Protein AF-A0A5C1AN68-F1 (afdb_monomer_lite)

pLDDT: mean 73.72, std 16.74, range [37.41, 94.38]

Structure (mmCIF, N/CA/C/O backbone):
data_AF-A0A5C1AN68-F1
#
_entry.id   AF-A0A5C1AN68-F1
#
loop_
_atom_site.group_PDB
_atom_site.id
_atom_site.type_symbol
_atom_site.label_atom_id
_atom_site.label_alt_id
_atom_site.label_comp_id
_atom_site.label_asym_id
_atom_site.label_entity_id
_atom_site.label_seq_id
_atom_site.pdbx_PDB_ins_code
_atom_site.Cartn_x
_atom_site.Cartn_y
_atom_site.Cartn_z
_atom_site.occupancy
_atom_site.B_iso_or_equiv
_atom_site.auth_seq_id
_atom_site.auth_comp_id
_atom_site.auth_asym_id
_atom_site.auth_atom_id
_atom_site.pdbx_PDB_model_num
ATOM 1 N N . MET A 1 1 ? -10.572 20.370 15.921 1.00 37.41 1 MET A N 1
ATOM 2 C CA . MET A 1 1 ? -10.640 19.853 14.538 1.00 37.41 1 MET A CA 1
ATOM 3 C C . MET A 1 1 ? -9.413 20.383 13.817 1.00 37.41 1 MET A C 1
ATOM 5 O O . MET A 1 1 ? -9.347 21.575 13.554 1.00 37.41 1 MET A O 1
ATOM 9 N N . THR A 1 2 ? -8.393 19.548 13.635 1.00 41.53 2 THR A N 1
ATOM 10 C CA . THR A 1 2 ? -7.069 19.980 13.163 1.00 41.53 2 THR A CA 1
ATOM 11 C C . THR A 1 2 ? -6.797 19.262 11.849 1.00 41.53 2 THR A C 1
ATOM 13 O O . THR A 1 2 ? -6.457 18.082 11.847 1.00 41.53 2 THR A O 1
ATOM 16 N N . ILE A 1 3 ? -7.029 19.952 10.732 1.00 47.25 3 ILE A N 1
ATOM 17 C CA . ILE A 1 3 ? -6.772 19.443 9.381 1.00 47.25 3 ILE A CA 1
ATOM 18 C C . ILE A 1 3 ? -5.251 19.395 9.213 1.00 47.25 3 ILE A C 1
ATOM 20 O O . ILE A 1 3 ? -4.598 20.437 9.161 1.00 47.25 3 ILE A O 1
ATOM 24 N N . ARG A 1 4 ? -4.667 18.193 9.207 1.00 38.03 4 ARG A N 1
ATOM 25 C CA . ARG A 1 4 ? -3.243 18.016 8.900 1.00 38.03 4 ARG A CA 1
ATOM 26 C C . ARG A 1 4 ? -3.054 18.015 7.378 1.00 38.03 4 ARG A C 1
ATOM 28 O O . ARG A 1 4 ? -3.812 17.331 6.694 1.00 38.03 4 ARG A O 1
ATOM 35 N N . PRO A 1 5 ? -2.066 18.751 6.841 1.00 49.94 5 PRO A N 1
ATOM 36 C CA . PRO A 1 5 ? -1.779 18.754 5.414 1.00 49.94 5 PRO A CA 1
ATOM 37 C C . PRO A 1 5 ? -1.246 17.383 4.983 1.00 49.94 5 PRO A C 1
ATOM 39 O O . PRO A 1 5 ? -0.307 16.850 5.576 1.00 49.94 5 PRO A O 1
ATOM 42 N N . VAL A 1 6 ? -1.862 16.814 3.948 1.00 46.22 6 VAL A N 1
ATOM 43 C CA . VAL A 1 6 ? -1.368 15.621 3.253 1.00 46.22 6 VAL A CA 1
ATOM 44 C C . VAL A 1 6 ? -0.019 15.980 2.611 1.00 46.22 6 VAL A C 1
ATOM 46 O O . VAL A 1 6 ? 0.069 17.020 1.955 1.00 46.22 6 VAL A O 1
ATOM 49 N N . PRO A 1 7 ? 1.051 15.186 2.791 1.00 45.81 7 PRO A N 1
ATOM 50 C CA . PRO A 1 7 ? 2.350 15.504 2.216 1.00 45.81 7 PRO A CA 1
ATOM 51 C C . PRO A 1 7 ? 2.300 15.379 0.688 1.00 45.81 7 PRO A C 1
ATOM 53 O O . PRO A 1 7 ? 2.261 14.285 0.129 1.00 45.81 7 PRO A O 1
ATOM 56 N N . THR A 1 8 ? 2.376 16.521 0.008 1.00 51.28 8 THR A N 1
ATOM 57 C CA . THR A 1 8 ? 2.410 16.697 -1.456 1.00 51.28 8 THR A CA 1
ATOM 58 C C . THR A 1 8 ? 3.615 16.028 -2.142 1.00 51.28 8 THR A C 1
ATOM 60 O O . THR A 1 8 ? 3.735 16.056 -3.363 1.00 51.28 8 THR A O 1
ATOM 63 N N . PHE A 1 9 ? 4.522 15.406 -1.385 1.00 45.44 9 PHE A N 1
ATOM 64 C CA . PHE A 1 9 ? 5.772 14.844 -1.899 1.00 45.44 9 PHE A CA 1
ATOM 65 C C . PHE A 1 9 ? 5.636 13.461 -2.553 1.00 45.44 9 PHE A C 1
ATOM 67 O O . PHE A 1 9 ? 6.502 13.089 -3.339 1.00 45.44 9 PHE A O 1
ATOM 74 N N . VAL A 1 10 ? 4.556 12.711 -2.306 1.00 48.47 10 VAL A N 1
ATOM 75 C CA . VAL A 1 10 ? 4.404 11.352 -2.874 1.00 48.47 10 VAL A CA 1
ATOM 76 C C . VAL A 1 10 ? 3.933 11.380 -4.339 1.00 48.47 10 VAL A C 1
ATOM 78 O O . VAL A 1 10 ? 4.262 10.484 -5.114 1.00 48.47 10 VAL A O 1
ATOM 81 N N . GLY A 1 11 ? 3.243 12.443 -4.771 1.00 44.69 11 GLY A N 1
ATOM 82 C CA . GLY A 1 11 ? 2.740 12.560 -6.147 1.00 44.69 11 GLY A CA 1
ATOM 83 C C . GLY A 1 11 ? 3.833 12.736 -7.210 1.00 44.69 11 GLY A C 1
ATOM 84 O O . GLY A 1 11 ? 3.675 12.281 -8.341 1.00 44.69 11 GLY A O 1
ATOM 85 N N . MET A 1 12 ? 4.970 13.347 -6.859 1.00 46.25 12 MET A N 1
ATOM 86 C CA . MET A 1 12 ? 6.002 13.703 -7.843 1.00 46.25 12 MET A CA 1
ATOM 87 C C . MET A 1 12 ? 6.890 12.513 -8.244 1.00 46.25 12 MET A C 1
ATOM 89 O O . MET A 1 12 ? 7.393 12.466 -9.365 1.00 46.25 12 MET A O 1
ATOM 93 N N . SER A 1 13 ? 7.036 11.510 -7.372 1.00 52.50 13 SER A N 1
ATOM 94 C CA . SER A 1 13 ? 7.813 10.300 -7.674 1.00 52.50 13 SER A CA 1
ATOM 95 C C . SER A 1 13 ? 7.086 9.352 -8.633 1.00 52.50 13 SER A C 1
ATOM 97 O O . SER A 1 13 ? 7.732 8.735 -9.478 1.00 52.50 13 SER A O 1
ATOM 99 N N . LEU A 1 14 ? 5.751 9.274 -8.562 1.00 51.62 14 LEU A N 1
ATOM 100 C CA . LEU A 1 14 ? 4.954 8.445 -9.474 1.00 51.62 14 LEU A CA 1
ATOM 101 C C . LEU A 1 14 ? 4.954 9.016 -10.901 1.00 51.62 14 LEU A C 1
ATOM 103 O O . LEU A 1 14 ? 5.096 8.270 -11.867 1.00 51.62 14 LEU A O 1
ATOM 107 N N . ALA A 1 15 ? 4.882 10.343 -11.033 1.00 54.44 15 ALA A N 1
ATOM 108 C CA . ALA A 1 15 ? 4.951 11.019 -12.328 1.00 54.44 15 ALA A CA 1
ATOM 109 C C . ALA A 1 15 ? 6.307 10.810 -13.029 1.00 54.44 15 ALA A C 1
ATOM 111 O O . ALA A 1 15 ? 6.350 10.581 -14.236 1.00 54.44 15 ALA A O 1
ATOM 112 N N . LEU A 1 16 ? 7.415 10.824 -12.278 1.00 52.66 16 LEU A N 1
ATOM 113 C CA . LEU A 1 16 ? 8.753 10.613 -12.841 1.00 52.66 16 LEU A CA 1
ATOM 114 C C . LEU A 1 16 ? 8.983 9.158 -13.287 1.00 52.66 16 LEU A C 1
ATOM 116 O O . LEU A 1 16 ? 9.665 8.925 -14.281 1.00 52.66 16 LEU A O 1
ATOM 120 N N . ALA A 1 17 ? 8.390 8.185 -12.588 1.00 57.72 17 ALA A N 1
ATOM 121 C CA . ALA A 1 17 ? 8.433 6.780 -12.993 1.00 57.72 17 ALA A CA 1
ATOM 122 C C . ALA A 1 17 ? 7.617 6.521 -14.274 1.00 57.72 17 ALA A C 1
ATOM 124 O O . ALA A 1 17 ? 8.062 5.762 -15.131 1.00 57.72 17 ALA A O 1
ATOM 125 N N . LEU A 1 18 ? 6.471 7.195 -14.441 1.00 54.25 18 LEU A N 1
ATOM 126 C CA . LEU A 1 18 ? 5.644 7.099 -15.653 1.00 54.25 18 LEU A CA 1
ATOM 127 C C . LEU A 1 18 ? 6.310 7.757 -16.875 1.00 54.25 18 LEU A C 1
ATOM 129 O O . LEU A 1 18 ? 6.219 7.237 -17.982 1.00 54.25 18 LEU A O 1
ATOM 133 N N . MET A 1 19 ? 7.050 8.851 -16.678 1.00 53.78 19 MET A N 1
ATOM 134 C CA . MET A 1 19 ? 7.773 9.548 -17.756 1.00 53.78 19 MET A CA 1
ATOM 135 C C . MET A 1 19 ? 8.997 8.780 -18.290 1.00 53.78 19 MET A C 1
ATOM 137 O O . MET A 1 19 ? 9.534 9.141 -19.333 1.00 53.78 19 MET A O 1
ATOM 141 N N . LEU A 1 20 ? 9.450 7.729 -17.596 1.00 53.44 20 LEU A N 1
ATOM 142 C CA . LEU A 1 20 ? 10.580 6.884 -18.011 1.00 53.44 20 LEU A CA 1
ATOM 143 C C . LEU A 1 20 ? 10.150 5.578 -18.696 1.00 53.44 20 LEU A C 1
ATOM 145 O O . LEU A 1 20 ? 11.012 4.790 -19.089 1.00 53.44 20 LEU A O 1
ATOM 149 N N . THR A 1 21 ? 8.846 5.329 -18.847 1.00 52.03 21 THR A N 1
ATOM 150 C CA . THR A 1 21 ? 8.367 4.162 -19.594 1.00 52.03 21 THR A CA 1
ATOM 151 C C . THR A 1 21 ? 8.394 4.463 -21.089 1.00 52.03 21 THR A C 1
ATOM 153 O O . THR A 1 21 ? 7.604 5.251 -21.598 1.00 52.03 21 THR A O 1
ATOM 156 N N . SER A 1 22 ? 9.356 3.856 -21.785 1.00 49.78 22 SER A N 1
ATOM 157 C CA . SER A 1 22 ? 9.358 3.706 -23.240 1.00 49.78 22 SER A CA 1
ATOM 158 C C . SER A 1 22 ? 8.005 3.172 -23.717 1.00 49.78 22 SER A C 1
ATOM 160 O O . SER A 1 22 ? 7.362 2.416 -22.990 1.00 49.78 22 SER A O 1
ATOM 162 N N . GLU A 1 23 ? 7.573 3.563 -24.920 1.00 48.41 23 GLU A N 1
ATOM 163 C CA . GLU A 1 23 ? 6.295 3.150 -25.512 1.00 48.41 23 GLU A CA 1
ATOM 164 C C . GLU A 1 23 ? 6.204 1.623 -25.665 1.00 48.41 23 GLU A C 1
ATOM 166 O O . GLU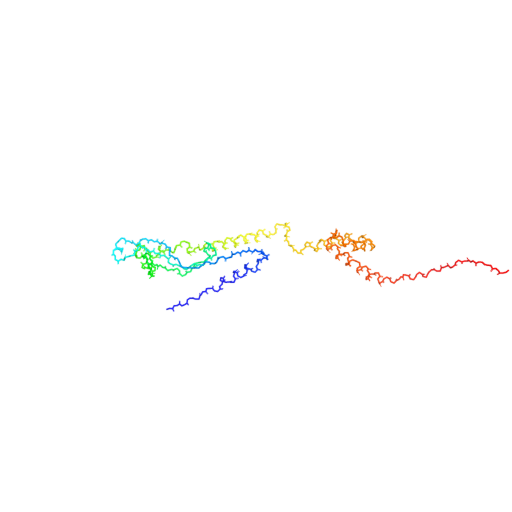 A 1 23 ? 6.472 1.039 -26.711 1.00 48.41 23 GLU A O 1
ATOM 171 N N . VAL A 1 24 ? 5.810 0.945 -24.592 1.00 51.91 24 VAL A N 1
ATOM 172 C CA . VAL A 1 24 ? 5.354 -0.435 -24.624 1.00 51.91 24 VAL A CA 1
ATOM 173 C C . VAL A 1 24 ? 3.877 -0.355 -24.979 1.00 51.91 24 VAL A C 1
ATOM 175 O O . VAL A 1 24 ? 3.025 -0.127 -24.122 1.00 51.91 24 VAL A O 1
ATOM 178 N N . SER A 1 25 ? 3.570 -0.497 -26.270 1.00 49.19 25 SER A N 1
ATOM 179 C CA . SER A 1 25 ? 2.198 -0.622 -26.768 1.00 49.19 25 SER A CA 1
ATOM 180 C C . SER A 1 25 ? 1.613 -1.969 -26.323 1.00 49.19 25 SER A C 1
ATOM 182 O O . SER A 1 25 ? 1.548 -2.936 -27.079 1.00 49.19 25 SER A O 1
ATOM 184 N N . ALA A 1 26 ? 1.236 -2.066 -25.050 1.00 57.75 26 ALA A N 1
ATOM 185 C CA . ALA A 1 26 ? 0.498 -3.199 -24.518 1.00 57.75 26 ALA A CA 1
ATOM 186 C C . ALA A 1 26 ? -1.000 -2.885 -24.600 1.00 57.75 26 ALA A C 1
ATOM 188 O O . ALA A 1 26 ? -1.526 -2.074 -23.839 1.00 57.75 26 ALA A O 1
ATOM 189 N N . LYS A 1 27 ? -1.712 -3.541 -25.524 1.00 54.44 27 LYS A N 1
ATOM 190 C CA . LYS A 1 27 ? -3.182 -3.566 -25.521 1.00 54.44 27 LYS A CA 1
ATOM 191 C C . LYS A 1 27 ? -3.645 -4.414 -24.331 1.00 54.44 27 LYS A C 1
ATOM 193 O O . LYS A 1 27 ? -3.697 -5.635 -24.437 1.00 54.44 27 LYS A O 1
ATOM 198 N N . GLY A 1 28 ? -3.943 -3.776 -23.200 1.00 67.00 28 GLY A N 1
ATOM 199 C CA . GLY A 1 28 ? -4.397 -4.442 -21.977 1.00 67.00 28 GLY A CA 1
ATOM 200 C C . GLY A 1 28 ? -5.604 -3.750 -21.347 1.00 67.00 28 GLY A C 1
ATOM 201 O O . GLY A 1 28 ? -5.717 -2.527 -21.385 1.00 67.00 28 GLY A O 1
ATOM 202 N N . VAL A 1 29 ? -6.509 -4.539 -20.763 1.00 76.69 29 VAL A N 1
ATOM 203 C CA . VAL A 1 29 ? -7.602 -4.031 -19.920 1.00 76.69 29 VAL A CA 1
ATOM 204 C C . VAL A 1 29 ? -7.055 -3.824 -18.517 1.00 76.69 29 VAL A C 1
ATOM 206 O O . VAL A 1 29 ? -6.502 -4.754 -17.940 1.00 76.69 29 VAL A O 1
ATOM 209 N N . VAL A 1 30 ? -7.227 -2.624 -17.969 1.00 82.12 30 VAL A N 1
ATOM 210 C CA . VAL A 1 30 ? -6.818 -2.277 -16.605 1.00 82.12 30 VAL A CA 1
ATOM 211 C C . VAL A 1 30 ? -8.057 -2.214 -15.718 1.00 82.12 30 VAL A C 1
ATOM 213 O O . VAL A 1 30 ? -8.973 -1.442 -15.997 1.00 82.12 30 VAL A O 1
ATOM 216 N N . VAL A 1 31 ? -8.092 -3.020 -14.654 1.00 87.62 31 VAL A N 1
ATOM 217 C CA . VAL A 1 31 ? -9.178 -2.994 -13.662 1.00 87.62 31 VAL A CA 1
ATOM 218 C C . VAL A 1 31 ? -8.714 -2.203 -12.449 1.00 87.62 31 VAL A C 1
ATOM 220 O O . VAL A 1 31 ? -7.714 -2.557 -11.835 1.00 87.62 31 VAL A O 1
ATOM 223 N N . VAL A 1 32 ? -9.438 -1.146 -12.095 1.00 89.50 32 VAL A N 1
ATOM 224 C CA . VAL A 1 32 ? -9.192 -0.359 -10.880 1.00 89.50 32 VAL A CA 1
ATOM 225 C C . VAL A 1 32 ? -10.234 -0.750 -9.842 1.00 89.50 32 VAL A C 1
ATOM 227 O O . VAL A 1 32 ? -11.429 -0.736 -10.136 1.00 89.50 32 VAL A O 1
ATOM 230 N N . THR A 1 33 ? -9.788 -1.107 -8.642 1.00 90.81 33 THR A N 1
ATOM 231 C CA . THR A 1 33 ? -10.654 -1.475 -7.519 1.00 90.81 33 THR A CA 1
ATOM 232 C C . THR A 1 33 ? -10.513 -0.443 -6.405 1.00 90.81 33 THR A C 1
ATOM 234 O O . THR A 1 33 ? -9.419 0.026 -6.099 1.00 90.81 33 THR A O 1
ATOM 237 N N . TRP A 1 34 ? -11.629 -0.040 -5.807 1.00 92.25 34 TRP A N 1
ATOM 238 C CA . TRP A 1 34 ? -11.641 0.818 -4.625 1.00 92.25 34 TRP A CA 1
ATOM 239 C C . TRP A 1 34 ? -12.790 0.402 -3.720 1.00 92.25 34 TRP A C 1
ATOM 241 O O . TRP A 1 34 ? -13.835 -0.048 -4.196 1.00 92.25 34 TRP A O 1
ATOM 251 N N . GLY A 1 35 ? -12.604 0.548 -2.416 1.00 92.06 35 GLY A N 1
ATOM 252 C CA . GLY A 1 35 ? -13.636 0.174 -1.464 1.00 92.06 35 GLY A CA 1
ATOM 253 C C . GLY A 1 35 ? -13.218 0.364 -0.020 1.00 92.06 35 GLY A C 1
ATOM 254 O O . GLY A 1 35 ? -12.140 0.874 0.289 1.00 92.06 35 GLY A O 1
ATOM 255 N N . GLU A 1 36 ? -14.110 -0.060 0.862 1.00 91.69 36 GLU A N 1
ATOM 256 C CA . GLU A 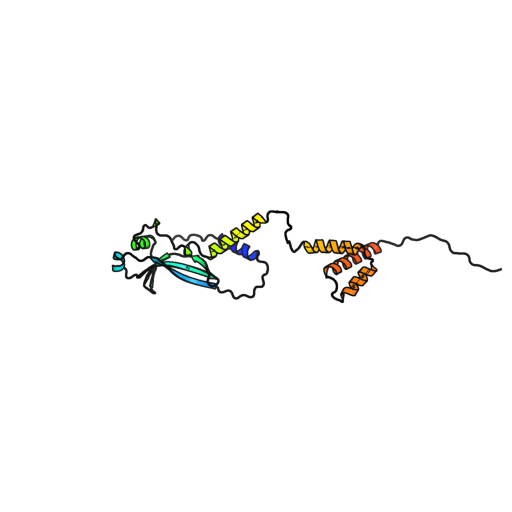1 36 ? -13.869 -0.165 2.293 1.00 91.69 36 GLU A CA 1
ATOM 257 C C . GLU A 1 36 ? -13.807 -1.640 2.667 1.00 91.69 36 GLU A C 1
ATOM 259 O O . GLU A 1 36 ? -14.578 -2.454 2.159 1.00 91.69 36 GLU A O 1
ATOM 264 N N . THR A 1 37 ? -12.905 -1.985 3.575 1.00 91.56 37 THR A N 1
ATOM 265 C CA . THR A 1 37 ? -12.846 -3.330 4.143 1.00 91.56 37 THR A CA 1
ATOM 266 C C . THR A 1 37 ? -12.585 -3.261 5.639 1.00 91.56 37 THR A C 1
ATOM 268 O O . THR A 1 37 ? -12.045 -2.275 6.149 1.00 91.56 37 THR A O 1
ATOM 271 N N . ILE A 1 38 ? -13.006 -4.302 6.353 1.00 91.69 38 ILE A N 1
ATOM 272 C CA . ILE A 1 38 ? -12.818 -4.443 7.795 1.00 91.69 38 ILE A CA 1
ATOM 273 C C . ILE A 1 38 ? -11.961 -5.678 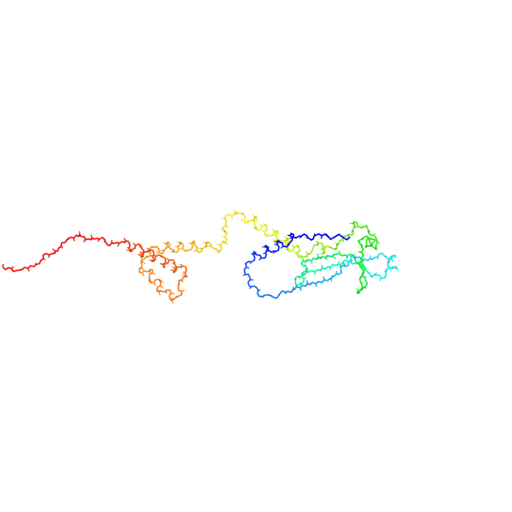8.024 1.00 91.69 38 ILE A C 1
ATOM 275 O O . ILE A 1 38 ? -12.373 -6.798 7.730 1.00 91.69 38 ILE A O 1
ATOM 279 N N . ASN A 1 39 ? -10.771 -5.474 8.578 1.00 91.69 39 ASN A N 1
ATOM 280 C CA . ASN A 1 39 ? -9.891 -6.569 8.956 1.00 91.69 39 ASN A CA 1
ATOM 281 C C . ASN A 1 39 ? -10.106 -6.920 10.430 1.00 91.69 39 ASN A C 1
ATOM 283 O O . ASN A 1 39 ? -10.103 -6.035 11.285 1.00 91.69 39 ASN A O 1
ATOM 287 N N . HIS A 1 40 ? -10.323 -8.196 10.735 1.00 91.50 40 HIS A N 1
ATOM 288 C CA . HIS A 1 40 ? -10.561 -8.640 12.104 1.00 91.50 40 HIS A CA 1
ATOM 289 C C . HIS A 1 40 ? -9.279 -8.505 12.935 1.00 91.50 40 HIS A C 1
ATOM 291 O O . HIS A 1 40 ? -8.248 -9.072 12.584 1.00 91.50 40 HIS A O 1
ATOM 297 N N . VAL A 1 41 ? -9.349 -7.762 14.041 1.00 90.50 41 VAL A N 1
ATOM 298 C CA . VAL A 1 41 ? -8.209 -7.552 14.950 1.00 90.50 41 VAL A CA 1
ATOM 299 C C . VAL A 1 41 ? -8.282 -8.520 16.117 1.00 90.50 41 VAL A C 1
ATOM 301 O O . VAL A 1 41 ? -7.275 -9.108 16.503 1.00 90.50 41 VAL A O 1
ATOM 304 N N . GLY A 1 42 ? -9.474 -8.698 16.681 1.00 88.56 42 GLY A N 1
ATOM 305 C CA . GLY A 1 42 ? -9.640 -9.580 17.817 1.00 88.56 42 GLY A CA 1
ATOM 306 C C . GLY A 1 42 ? -11.064 -9.670 18.325 1.00 88.56 42 GLY A C 1
ATOM 307 O O . GLY A 1 42 ? -11.986 -8.963 17.908 1.00 88.56 42 GLY A O 1
ATOM 308 N N . THR A 1 43 ? -11.222 -10.584 19.267 1.00 88.06 43 THR A N 1
ATOM 309 C CA . THR A 1 43 ? -12.470 -10.827 19.971 1.00 88.06 43 THR A CA 1
ATOM 310 C C . THR A 1 43 ? -12.465 -10.051 21.293 1.00 88.06 43 THR A C 1
ATOM 312 O O . THR A 1 43 ? -11.487 -10.159 22.031 1.00 88.06 43 THR A O 1
ATOM 315 N N . PRO A 1 44 ? -13.525 -9.281 21.611 1.00 84.94 44 PRO A N 1
ATOM 316 C CA . PRO A 1 44 ? -13.636 -8.621 22.908 1.00 84.94 44 PRO A CA 1
ATOM 317 C C . PRO A 1 44 ? -13.704 -9.641 24.049 1.00 84.94 44 PRO A C 1
ATOM 319 O O . PRO A 1 44 ? -14.226 -10.743 23.867 1.00 84.94 44 PRO A O 1
ATOM 322 N N . LEU A 1 45 ? -13.223 -9.250 25.231 1.00 83.31 45 LEU A N 1
ATOM 323 C CA . LEU A 1 45 ? -13.286 -10.073 26.442 1.00 83.31 45 LEU A CA 1
ATOM 324 C C . LEU A 1 45 ? -14.728 -10.508 26.757 1.00 83.31 45 LEU A C 1
ATOM 326 O O . LEU A 1 45 ? -15.668 -9.718 26.628 1.00 83.31 45 LEU A O 1
ATOM 330 N N . ASP A 1 46 ? -14.902 -11.740 27.245 1.00 78.25 46 ASP A N 1
ATOM 331 C CA . ASP A 1 46 ? -16.224 -12.330 27.522 1.00 78.25 46 ASP A CA 1
ATOM 332 C C . ASP A 1 46 ? -17.069 -11.488 28.488 1.00 78.25 46 ASP A C 1
ATOM 334 O O . ASP A 1 46 ? -18.281 -11.366 28.324 1.00 78.25 46 ASP A O 1
ATOM 338 N N . GLN A 1 47 ? -16.423 -10.829 29.453 1.00 71.00 47 GLN A N 1
ATOM 339 C CA . GLN A 1 47 ? -17.089 -9.939 30.409 1.00 71.00 47 GLN A CA 1
ATOM 340 C C . GLN A 1 47 ? -17.710 -8.712 29.727 1.00 71.00 47 GLN A C 1
ATOM 342 O O . GLN A 1 47 ? -18.738 -8.211 30.172 1.00 71.00 47 GLN A O 1
ATOM 347 N N . VAL A 1 48 ? -17.111 -8.243 28.630 1.00 69.75 48 VAL A N 1
ATOM 348 C CA . VAL A 1 48 ? -17.559 -7.064 27.882 1.00 69.75 48 VAL A CA 1
ATOM 349 C C . VAL A 1 48 ? -18.540 -7.438 26.771 1.00 69.75 48 VAL A C 1
ATOM 351 O O . VAL A 1 48 ? -19.460 -6.673 26.482 1.00 69.75 48 VAL A O 1
ATOM 354 N N . ARG A 1 49 ? -18.430 -8.653 26.216 1.00 67.19 49 ARG A N 1
ATOM 355 C CA . ARG A 1 49 ? -19.411 -9.234 25.277 1.00 67.19 49 ARG A CA 1
ATOM 356 C C . ARG A 1 49 ? -20.831 -9.301 25.837 1.00 67.19 49 ARG A C 1
ATOM 358 O O . ARG A 1 49 ? -21.793 -9.245 25.080 1.00 67.19 49 ARG A O 1
ATOM 365 N N . LEU A 1 50 ? -20.976 -9.395 27.158 1.00 62.12 50 LEU A N 1
ATOM 366 C CA . LEU A 1 50 ? -22.284 -9.367 27.816 1.00 62.12 50 LEU A CA 1
ATOM 367 C C . LEU A 1 50 ? -22.953 -7.982 27.743 1.00 62.12 50 LEU A C 1
ATOM 369 O O . LEU A 1 50 ? -24.179 -7.898 27.733 1.00 62.12 50 LEU A O 1
ATOM 373 N N . PHE A 1 51 ? -22.164 -6.906 27.655 1.00 62.56 51 PHE A N 1
ATOM 374 C CA . PHE A 1 51 ? -22.649 -5.520 27.610 1.00 62.56 51 PHE A CA 1
ATOM 375 C C . PHE A 1 51 ? -22.641 -4.917 26.205 1.00 62.56 51 PHE A C 1
ATOM 377 O O . PHE A 1 51 ? -23.399 -3.989 25.923 1.00 62.56 51 PHE A O 1
ATOM 384 N N . HIS A 1 52 ? -21.781 -5.411 25.318 1.00 66.00 52 HIS A N 1
ATOM 385 C CA . HIS A 1 52 ? -21.742 -5.024 23.916 1.00 66.00 52 HIS A CA 1
ATOM 386 C C . HIS A 1 52 ? -22.090 -6.230 23.063 1.00 66.00 52 HIS A C 1
ATOM 388 O O . HIS A 1 52 ? -21.342 -7.201 23.001 1.00 66.00 52 HIS A O 1
ATOM 394 N N . LYS A 1 53 ? -23.223 -6.132 22.360 1.00 68.19 53 LYS A N 1
ATOM 395 C CA . LYS A 1 53 ? -23.762 -7.133 21.424 1.00 68.19 53 LYS A CA 1
ATOM 396 C C . LYS A 1 53 ? -22.910 -7.289 20.150 1.00 68.19 53 LYS A C 1
ATOM 398 O O . LYS A 1 53 ? -23.424 -7.561 19.076 1.00 68.19 53 LYS A O 1
ATOM 403 N N . SER A 1 54 ? -21.613 -7.045 20.258 1.00 72.25 54 SER A N 1
ATOM 404 C CA . SER A 1 54 ? -20.659 -7.032 19.168 1.00 72.25 54 SER A CA 1
ATOM 405 C C . SER A 1 54 ? -19.960 -8.370 19.018 1.00 72.25 54 SER A C 1
ATOM 407 O O . SER A 1 54 ? -19.423 -8.902 19.993 1.00 72.25 54 SER A O 1
ATOM 409 N N . ASN A 1 55 ? -19.880 -8.869 17.786 1.00 78.31 55 ASN A N 1
ATOM 410 C CA . ASN A 1 55 ? -19.223 -10.146 17.510 1.00 78.31 55 ASN A CA 1
ATOM 411 C C . ASN A 1 55 ? -17.694 -10.024 17.514 1.00 78.31 55 ASN A C 1
ATOM 413 O O . ASN A 1 55 ? -17.010 -10.969 17.921 1.00 78.31 55 ASN A O 1
ATOM 417 N N . GLY A 1 56 ? -17.149 -8.870 17.118 1.00 88.25 56 GLY A N 1
ATOM 418 C CA . GLY A 1 56 ? -15.706 -8.667 17.049 1.00 88.25 56 GLY A CA 1
ATOM 419 C C . GLY A 1 56 ? -15.280 -7.208 16.950 1.00 88.25 56 GLY A C 1
ATOM 420 O O . GLY A 1 56 ? -16.085 -6.310 16.698 1.00 88.25 56 GLY A O 1
ATOM 421 N N . ILE A 1 57 ? -13.981 -6.997 17.148 1.00 91.56 57 ILE A N 1
ATOM 422 C CA . ILE A 1 57 ? -13.302 -5.721 16.935 1.00 91.56 57 ILE A CA 1
ATOM 423 C C . ILE A 1 57 ? -12.492 -5.846 15.652 1.00 91.56 57 ILE A C 1
ATOM 425 O O . ILE A 1 57 ? -11.725 -6.794 15.461 1.00 91.56 57 ILE A O 1
ATOM 429 N N . GLY A 1 58 ? -12.698 -4.894 14.756 1.00 92.69 58 GLY A N 1
ATOM 430 C CA . GLY A 1 58 ? -12.048 -4.822 13.462 1.00 92.69 58 GLY A CA 1
ATOM 431 C C . GLY A 1 58 ? -11.336 -3.494 13.251 1.00 92.69 58 GLY A C 1
ATOM 432 O O . GLY A 1 58 ? -11.513 -2.527 13.990 1.00 92.69 58 GLY A O 1
ATOM 433 N N . TYR A 1 59 ? -10.530 -3.450 12.203 1.00 94.12 59 TYR A N 1
ATOM 434 C CA . TYR A 1 59 ? -9.875 -2.256 11.703 1.00 94.12 59 TYR A CA 1
ATOM 435 C C . TYR A 1 59 ? -10.441 -1.958 10.319 1.00 94.12 59 TYR A C 1
ATOM 437 O O . TYR A 1 59 ? -10.192 -2.706 9.371 1.00 94.12 59 TYR A O 1
ATOM 445 N N . LYS A 1 60 ? -11.252 -0.904 10.226 1.00 94.31 60 LYS A N 1
ATOM 446 C CA . LYS A 1 60 ? -11.846 -0.433 8.976 1.00 94.31 60 LYS A CA 1
ATOM 447 C C . LYS A 1 60 ? -10.839 0.458 8.265 1.00 94.31 60 LYS A C 1
ATOM 449 O O . LYS A 1 60 ? -10.290 1.356 8.894 1.00 94.31 60 LYS A O 1
ATOM 454 N N . TYR A 1 61 ? -10.625 0.244 6.974 1.00 93.75 61 TYR A N 1
ATOM 455 C CA . TYR A 1 61 ? -9.812 1.130 6.145 1.00 93.75 61 TYR A CA 1
ATOM 456 C C . TYR A 1 61 ? -10.325 1.174 4.709 1.00 93.75 61 TYR A C 1
ATOM 458 O O . TYR A 1 61 ? -11.003 0.259 4.235 1.00 93.75 61 TYR A O 1
ATOM 466 N N . HIS A 1 62 ? -9.967 2.249 4.018 1.00 93.19 62 HIS A N 1
ATOM 467 C CA . HIS A 1 62 ? -10.160 2.381 2.584 1.00 93.19 62 HIS A CA 1
ATOM 468 C C . HIS A 1 62 ? -8.981 1.755 1.852 1.00 93.19 62 HIS A C 1
ATOM 470 O O . HIS A 1 62 ? -7.834 1.914 2.275 1.00 93.19 62 HIS A O 1
ATOM 476 N N . TYR A 1 63 ? -9.258 1.068 0.749 1.00 91.75 63 TYR A N 1
ATOM 477 C CA . TYR A 1 63 ? -8.237 0.525 -0.136 1.00 91.75 63 TYR A CA 1
ATOM 478 C C . TYR A 1 63 ? -8.427 1.037 -1.564 1.00 91.75 63 TYR A C 1
ATOM 480 O O . TYR A 1 63 ? -9.543 1.282 -2.030 1.00 91.75 63 TYR A O 1
ATOM 488 N N . PHE A 1 64 ? -7.302 1.195 -2.247 1.00 92.12 64 PHE A N 1
ATOM 489 C CA . PHE A 1 64 ? -7.207 1.476 -3.668 1.00 92.12 64 PHE A CA 1
ATOM 490 C C . PHE A 1 64 ? -6.267 0.447 -4.284 1.00 92.12 64 PHE A C 1
ATOM 492 O O . PHE A 1 64 ? -5.124 0.299 -3.845 1.00 92.12 64 PHE A O 1
ATOM 499 N N . GLY A 1 65 ? -6.752 -0.266 -5.290 1.00 89.50 65 GLY A N 1
ATOM 500 C CA . GLY A 1 65 ? -6.073 -1.391 -5.898 1.00 89.50 65 GLY A CA 1
ATOM 501 C C . GLY A 1 65 ? -6.129 -1.375 -7.417 1.00 89.50 65 GLY A C 1
ATOM 502 O O . GLY A 1 65 ? -6.952 -0.710 -8.051 1.00 89.50 65 GLY A O 1
ATOM 503 N N . LEU A 1 66 ? -5.213 -2.139 -7.999 1.00 87.81 66 LEU A N 1
ATOM 504 C CA . LEU A 1 66 ? -5.199 -2.458 -9.416 1.00 87.81 66 LEU A CA 1
ATOM 505 C C . LEU A 1 66 ? -5.358 -3.969 -9.542 1.00 87.81 66 LEU A C 1
ATOM 507 O O . LEU A 1 66 ? -4.576 -4.737 -8.979 1.00 87.81 66 LEU A O 1
ATOM 511 N N . PHE A 1 67 ? -6.385 -4.396 -10.268 1.00 86.69 67 PHE A N 1
ATOM 512 C CA . PHE A 1 67 ? -6.855 -5.775 -10.301 1.00 86.69 67 PHE A CA 1
ATOM 513 C C . PHE A 1 67 ? -7.149 -6.298 -8.882 1.00 86.69 67 PHE A C 1
ATOM 515 O O . PHE A 1 67 ? -7.967 -5.719 -8.169 1.00 86.69 67 PHE A O 1
ATOM 522 N N . TRP A 1 68 ? -6.501 -7.391 -8.476 1.00 80.62 68 TRP A N 1
ATOM 523 C CA . TRP A 1 68 ? -6.638 -8.026 -7.161 1.00 80.62 68 TRP A CA 1
ATOM 524 C C . TRP A 1 68 ? -5.560 -7.585 -6.155 1.00 80.62 68 TRP A C 1
ATOM 526 O O . TRP A 1 68 ? -5.415 -8.212 -5.109 1.00 80.62 68 TRP A O 1
ATOM 536 N N . ILE A 1 69 ? -4.759 -6.564 -6.481 1.00 86.06 69 ILE A N 1
ATOM 537 C CA . ILE A 1 69 ? -3.658 -6.094 -5.634 1.00 86.06 69 ILE A CA 1
ATOM 538 C C . ILE A 1 69 ? -4.012 -4.731 -5.046 1.00 86.06 69 ILE A C 1
ATOM 540 O O . ILE A 1 69 ? -4.167 -3.756 -5.783 1.00 86.06 69 ILE A O 1
ATOM 544 N N . ASP A 1 70 ? -4.041 -4.653 -3.717 1.00 87.56 70 ASP A N 1
ATOM 545 C CA . ASP A 1 70 ? -4.171 -3.392 -2.991 1.00 87.56 70 ASP A CA 1
ATOM 546 C C . ASP A 1 70 ? -2.868 -2.594 -3.112 1.00 87.56 70 ASP A C 1
ATOM 548 O O . ASP A 1 70 ? -1.810 -2.965 -2.589 1.00 87.56 70 ASP A O 1
ATOM 552 N N . LEU A 1 71 ? -2.933 -1.485 -3.844 1.00 87.75 71 LEU A N 1
ATOM 553 C CA . LEU A 1 71 ? -1.792 -0.603 -4.048 1.00 87.75 71 LEU A CA 1
ATOM 554 C C . LEU A 1 71 ? -1.592 0.331 -2.858 1.00 87.75 71 LEU A C 1
ATOM 556 O O . LEU A 1 71 ? -0.456 0.637 -2.497 1.00 87.75 71 LEU A O 1
ATOM 560 N N . TRP A 1 72 ? -2.691 0.785 -2.261 1.00 90.06 72 TRP A N 1
ATOM 561 C CA . TRP A 1 72 ? -2.680 1.784 -1.208 1.00 90.06 72 TRP A CA 1
ATOM 562 C C . TRP A 1 72 ? -3.841 1.585 -0.240 1.00 90.06 72 TRP A C 1
ATOM 564 O O . TRP A 1 72 ? -4.938 1.205 -0.648 1.00 90.06 72 TRP A O 1
ATOM 574 N N . THR A 1 73 ? -3.615 1.900 1.035 1.00 91.50 73 THR A N 1
ATOM 575 C CA . THR A 1 73 ? -4.660 1.914 2.063 1.00 91.50 73 THR A CA 1
ATOM 576 C C . THR A 1 73 ? -4.632 3.222 2.845 1.00 91.50 73 THR A C 1
ATOM 578 O O . THR A 1 73 ? -3.562 3.764 3.124 1.00 91.50 73 THR A O 1
ATOM 581 N N . SER A 1 74 ? -5.800 3.735 3.227 1.00 91.00 74 SER A N 1
ATOM 582 C CA . SER A 1 74 ? -5.939 4.993 3.968 1.00 91.00 74 SER A CA 1
ATOM 583 C C . SER A 1 74 ? -7.075 4.948 4.990 1.00 91.00 74 SER A C 1
ATOM 585 O O . SER A 1 74 ? -7.913 4.051 4.970 1.00 91.00 74 SER A O 1
ATOM 587 N N . GLU A 1 75 ? -7.093 5.939 5.887 1.00 89.12 75 GLU A N 1
ATOM 588 C CA . GLU A 1 75 ? -8.202 6.195 6.825 1.00 89.12 75 GLU A CA 1
ATOM 589 C C . GLU A 1 75 ? -8.539 5.018 7.759 1.00 89.12 75 GLU A C 1
ATOM 591 O O . GLU A 1 75 ? -9.694 4.731 8.065 1.00 89.12 75 GLU A O 1
ATOM 596 N N . GLY A 1 76 ? -7.500 4.343 8.251 1.00 91.88 76 GLY A N 1
ATOM 597 C CA . GLY A 1 76 ? -7.636 3.240 9.191 1.00 91.88 76 GLY A CA 1
ATOM 598 C C . GLY A 1 76 ? -8.203 3.661 10.551 1.00 91.88 76 GLY A C 1
ATOM 599 O O . GLY A 1 76 ? -7.583 4.449 11.268 1.00 91.88 76 GLY A O 1
ATOM 600 N N . THR A 1 77 ? -9.350 3.098 10.933 1.00 94.38 77 THR A N 1
ATOM 601 C CA . THR A 1 77 ? -10.036 3.359 12.208 1.00 94.38 77 THR A CA 1
ATOM 602 C C . THR A 1 77 ? -10.485 2.048 12.854 1.00 94.38 77 THR A C 1
ATOM 604 O O . THR A 1 77 ? -10.969 1.141 12.175 1.00 94.38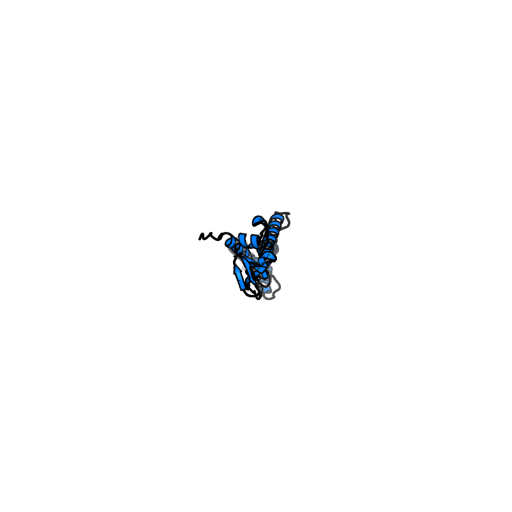 77 THR A O 1
ATOM 607 N N . TYR A 1 78 ? -10.349 1.933 14.178 1.00 94.06 78 TYR A N 1
ATOM 608 C CA . TYR A 1 78 ? -10.889 0.786 14.909 1.00 94.06 78 TYR A CA 1
ATOM 609 C C . TYR A 1 78 ? -12.416 0.845 14.917 1.00 94.06 78 TYR A C 1
ATOM 611 O O . TYR A 1 78 ? -13.015 1.904 15.079 1.00 94.06 78 TYR A O 1
ATOM 619 N N . CYS A 1 79 ? -13.060 -0.298 14.743 1.00 92.44 79 CYS A N 1
ATOM 620 C CA . CYS A 1 79 ? -14.506 -0.400 14.769 1.00 92.44 79 CYS A CA 1
ATOM 621 C C . CYS A 1 79 ? -14.934 -1.661 15.500 1.00 92.44 79 CYS A C 1
ATOM 623 O O . CYS A 1 79 ? -14.247 -2.683 15.512 1.00 92.44 79 CYS A O 1
ATOM 625 N N . VAL A 1 80 ? -16.095 -1.573 16.118 1.00 92.44 80 VAL A N 1
ATOM 626 C CA . VAL A 1 80 ? -16.806 -2.723 16.642 1.00 92.44 80 VAL A CA 1
ATOM 627 C C . VAL A 1 80 ? -17.819 -3.114 15.584 1.00 92.44 80 VAL A C 1
ATOM 629 O O . VAL A 1 80 ? -18.532 -2.246 15.086 1.00 92.44 80 VAL A O 1
ATOM 632 N N . TYR A 1 81 ? -17.876 -4.390 15.213 1.00 89.12 81 TYR A N 1
ATOM 633 C CA . TYR A 1 81 ? -18.800 -4.835 14.178 1.00 89.12 81 TYR A CA 1
ATOM 634 C C . TYR A 1 81 ? -19.631 -6.043 14.618 1.00 89.12 81 TYR A C 1
ATOM 636 O O . TYR A 1 81 ? -19.185 -6.930 15.355 1.00 89.12 81 TYR A O 1
ATOM 644 N N . ASP A 1 82 ? -20.874 -6.054 14.150 1.00 87.94 82 ASP A N 1
ATOM 645 C CA . ASP A 1 82 ? -21.830 -7.144 14.287 1.00 87.94 82 ASP A CA 1
ATOM 646 C C . ASP A 1 82 ? -22.490 -7.385 12.928 1.00 87.94 82 ASP A C 1
ATOM 648 O O . ASP A 1 82 ? -23.415 -6.676 12.525 1.00 87.94 82 ASP A O 1
ATOM 652 N N . ARG A 1 83 ? -21.979 -8.395 12.214 1.00 82.88 83 ARG A N 1
ATOM 653 C CA . ARG A 1 83 ? -22.406 -8.764 10.856 1.00 82.88 83 ARG A CA 1
ATOM 654 C C . ARG A 1 83 ? -22.295 -7.570 9.903 1.00 82.88 83 ARG A C 1
ATOM 656 O O . ARG A 1 83 ? -21.183 -7.224 9.522 1.00 82.88 83 ARG A O 1
ATOM 663 N N . ASP A 1 84 ? -23.419 -6.934 9.582 1.00 82.00 84 ASP A N 1
ATOM 664 C CA . ASP A 1 84 ? -23.522 -5.845 8.606 1.00 82.00 84 ASP A CA 1
ATOM 665 C C . ASP A 1 84 ? -23.455 -4.449 9.244 1.00 82.00 84 ASP A C 1
ATOM 667 O O . ASP A 1 84 ? -23.462 -3.439 8.542 1.00 82.00 84 ASP A O 1
ATOM 671 N N . LYS A 1 85 ? -23.424 -4.366 10.579 1.00 87.25 85 LYS A N 1
ATOM 672 C CA . LYS A 1 85 ? -23.345 -3.098 11.311 1.00 87.25 85 LYS A CA 1
ATOM 673 C C . LYS A 1 85 ? -21.949 -2.903 11.866 1.00 87.25 85 LYS A C 1
ATOM 675 O O . LYS A 1 85 ? -21.366 -3.833 12.422 1.00 87.25 85 LYS A O 1
ATOM 680 N N . TYR A 1 86 ? -21.443 -1.683 11.757 1.00 89.62 86 TYR A N 1
ATOM 681 C CA . TYR A 1 86 ? -20.173 -1.296 12.346 1.00 89.62 86 TYR A CA 1
ATOM 682 C C . TYR A 1 86 ? -20.290 0.079 12.997 1.00 89.62 86 TYR A C 1
ATOM 684 O O . TYR A 1 86 ? -20.929 0.975 12.452 1.00 89.62 86 TYR A O 1
ATOM 692 N N . ASP A 1 87 ? -19.623 0.233 14.135 1.00 91.44 87 ASP A N 1
ATOM 693 C CA . ASP A 1 87 ? -19.507 1.489 14.865 1.00 91.44 87 ASP A CA 1
ATOM 694 C C . ASP A 1 87 ? -18.026 1.805 15.076 1.00 91.44 87 ASP A C 1
ATOM 696 O O . ASP A 1 87 ? -17.260 0.986 15.593 1.00 91.44 87 ASP A O 1
ATOM 700 N N . ALA A 1 88 ? -17.601 2.992 14.643 1.00 93.00 88 ALA A N 1
ATOM 701 C CA . ALA A 1 88 ? -16.226 3.444 14.817 1.00 93.00 88 ALA A CA 1
ATOM 702 C C . ALA A 1 88 ? -15.942 3.751 16.295 1.00 93.00 88 ALA A C 1
ATOM 704 O O . ALA A 1 88 ? -16.730 4.409 16.974 1.00 93.00 88 ALA A O 1
ATOM 705 N N . ILE A 1 89 ? -14.787 3.301 16.779 1.00 92.94 89 ILE A N 1
ATOM 706 C CA . ILE A 1 89 ? -14.332 3.484 18.156 1.00 92.94 89 ILE A CA 1
ATOM 707 C C . ILE A 1 89 ? -12.907 4.041 18.193 1.00 92.94 89 ILE A C 1
ATOM 709 O O . ILE A 1 89 ? -12.137 3.926 17.238 1.00 92.94 89 ILE A O 1
ATOM 713 N N . SER A 1 90 ? -12.538 4.653 19.317 1.00 92.94 90 SER A N 1
ATOM 714 C CA . SER A 1 90 ? -11.167 5.111 19.543 1.00 92.94 90 SER A CA 1
ATOM 715 C C . SER A 1 90 ? -10.212 3.939 19.806 1.00 92.94 90 SER A C 1
ATOM 717 O O . SER A 1 90 ? -10.631 2.868 20.249 1.00 92.94 90 SER A O 1
ATOM 719 N N . SER A 1 91 ? -8.911 4.161 19.588 1.00 91.56 91 SER A N 1
ATOM 720 C CA . SER A 1 91 ? -7.840 3.216 19.947 1.00 91.56 91 SER A CA 1
ATOM 721 C C . SER A 1 91 ? -7.888 2.832 21.424 1.00 91.56 91 SER A C 1
ATOM 723 O O . SER A 1 91 ? -7.863 1.650 21.749 1.00 91.56 91 SER A O 1
ATOM 725 N N . ALA A 1 92 ? -8.052 3.816 22.311 1.00 91.06 92 ALA A N 1
ATOM 726 C CA . ALA A 1 92 ? -8.183 3.591 23.747 1.00 91.06 92 ALA A CA 1
ATOM 727 C C . ALA A 1 92 ? -9.359 2.662 24.081 1.00 91.06 92 ALA A C 1
ATOM 729 O O . ALA A 1 92 ? -9.214 1.744 24.887 1.00 91.06 92 ALA A O 1
ATOM 730 N N . LYS A 1 93 ? -10.511 2.845 23.416 1.00 90.12 93 LYS A N 1
ATOM 731 C CA . LYS A 1 93 ? -11.661 1.964 23.632 1.00 90.12 93 LYS A CA 1
ATOM 732 C C . LYS A 1 93 ? -11.405 0.568 23.075 1.00 90.12 93 LYS A C 1
ATOM 734 O O . LYS A 1 93 ? -11.748 -0.409 23.725 1.00 90.12 93 LYS A O 1
ATOM 739 N N . ALA A 1 94 ? -10.770 0.452 21.911 1.00 90.94 94 ALA A N 1
ATOM 740 C CA . ALA A 1 94 ? -10.419 -0.844 21.334 1.00 90.94 94 ALA A CA 1
ATOM 741 C C . ALA A 1 94 ? -9.463 -1.630 22.247 1.00 90.94 94 ALA A C 1
ATOM 743 O O . ALA A 1 94 ? -9.675 -2.820 22.468 1.00 90.94 94 ALA A O 1
ATOM 744 N N . ALA A 1 95 ? -8.467 -0.954 22.823 1.00 91.31 95 ALA A N 1
ATOM 745 C CA . ALA A 1 95 ? -7.527 -1.532 23.778 1.00 91.31 95 ALA A CA 1
ATOM 746 C C . ALA A 1 95 ? -8.233 -2.013 25.058 1.00 91.31 95 ALA A C 1
ATOM 748 O O . ALA A 1 95 ? -8.034 -3.154 25.473 1.00 91.31 95 ALA A O 1
ATOM 749 N N . GLU A 1 96 ? -9.134 -1.197 25.617 1.00 90.12 96 GLU A N 1
ATOM 750 C CA . GLU A 1 96 ? -9.967 -1.563 26.773 1.00 90.12 96 GLU A CA 1
ATOM 751 C C . GLU A 1 96 ? -10.808 -2.819 26.492 1.00 90.12 96 GLU A C 1
ATOM 753 O O . GLU A 1 96 ? -10.824 -3.750 27.295 1.00 90.12 96 GLU A O 1
ATOM 758 N N . LEU A 1 97 ? -11.472 -2.876 25.332 1.00 88.81 97 LEU A N 1
ATOM 759 C CA . LEU A 1 97 ? -12.325 -4.007 24.957 1.00 88.81 97 LEU A CA 1
ATOM 760 C C . LEU A 1 97 ? -11.528 -5.304 24.716 1.00 88.81 97 LEU A C 1
ATOM 762 O O . LEU A 1 97 ? -12.054 -6.399 24.934 1.00 88.81 97 LEU A O 1
ATOM 766 N N . LEU A 1 98 ? -10.280 -5.185 24.256 1.00 89.00 98 LEU A N 1
ATOM 767 C CA . LEU A 1 98 ? -9.360 -6.305 24.037 1.00 89.00 98 LEU A CA 1
ATOM 768 C C . LEU A 1 98 ? -8.567 -6.686 25.298 1.00 89.00 98 LEU A C 1
ATOM 770 O O . LEU A 1 98 ? -7.926 -7.733 25.309 1.00 89.00 98 LEU A O 1
ATOM 774 N N . GLY A 1 99 ? -8.603 -5.866 26.352 1.00 88.94 99 GLY A N 1
ATOM 775 C CA . GLY A 1 99 ? -7.818 -6.083 27.568 1.00 88.94 99 GLY A CA 1
ATOM 776 C C . GLY A 1 99 ? -6.311 -5.907 27.378 1.00 88.94 99 GLY A C 1
ATOM 777 O O . GLY A 1 99 ? -5.534 -6.496 28.127 1.00 88.94 99 GLY A O 1
ATOM 778 N N . VAL A 1 100 ? -5.893 -5.134 26.375 1.00 90.38 100 VAL A N 1
ATOM 779 C CA . VAL A 1 100 ? -4.479 -4.863 26.072 1.00 90.38 100 VAL A CA 1
ATOM 780 C C . VAL A 1 100 ? -4.140 -3.408 26.366 1.00 90.38 100 VAL A C 1
ATOM 782 O O . VAL A 1 100 ? -5.026 -2.558 26.470 1.00 90.38 100 VAL A O 1
ATOM 785 N N . SER A 1 101 ? -2.852 -3.097 26.503 1.00 90.50 101 SER A N 1
ATOM 786 C CA . SER A 1 101 ? -2.428 -1.703 26.602 1.00 90.50 101 SER A CA 1
ATOM 787 C C . SER A 1 101 ? -2.607 -0.990 25.255 1.00 90.50 101 SER A C 1
ATOM 789 O O . SER A 1 101 ? -2.498 -1.607 24.194 1.00 90.50 101 SER A O 1
ATOM 791 N N . GLU A 1 102 ? -2.853 0.324 25.266 1.00 89.38 102 GLU A N 1
ATOM 792 C CA . GLU A 1 102 ? -2.968 1.098 24.018 1.00 89.38 102 GLU A CA 1
ATOM 793 C C . GLU A 1 102 ? -1.668 1.057 23.192 1.00 89.38 102 GLU A C 1
ATOM 795 O O . GLU A 1 102 ? -1.718 1.093 21.966 1.00 89.38 102 GLU A O 1
ATOM 800 N N . SER A 1 103 ? -0.510 0.907 23.844 1.00 88.88 103 SER A N 1
ATOM 801 C CA . SER A 1 103 ? 0.787 0.743 23.176 1.00 88.88 103 SER A CA 1
ATOM 802 C C . SER A 1 103 ? 0.947 -0.590 22.446 1.00 88.88 103 SER A C 1
ATOM 804 O O . SER A 1 103 ? 1.681 -0.648 21.461 1.00 88.88 103 SER A O 1
ATOM 806 N N . ASP A 1 104 ? 0.256 -1.641 22.893 1.00 88.69 104 ASP A N 1
ATOM 807 C CA . ASP A 1 104 ? 0.279 -2.952 22.233 1.00 88.69 104 ASP A CA 1
ATOM 808 C C . ASP A 1 104 ? -0.706 -3.014 21.056 1.00 88.69 104 ASP A C 1
ATOM 810 O O . ASP A 1 104 ? -0.650 -3.920 20.218 1.00 88.69 104 ASP A O 1
ATOM 814 N N . LEU A 1 105 ? -1.603 -2.028 20.962 1.00 88.75 105 LEU A N 1
ATOM 815 C CA . LEU A 1 105 ? -2.611 -1.949 19.922 1.00 88.75 105 LEU A CA 1
ATOM 816 C C . LEU A 1 105 ? -2.008 -1.386 18.628 1.00 88.75 105 LEU A C 1
ATOM 818 O O . LEU A 1 105 ? -1.956 -0.177 18.393 1.00 88.75 105 LEU A O 1
ATOM 822 N N . SER A 1 106 ? -1.566 -2.283 17.751 1.00 87.75 106 SER A N 1
ATOM 823 C CA . SER A 1 106 ? -1.011 -1.918 16.447 1.00 87.75 106 SER A CA 1
ATOM 824 C C . SER A 1 106 ? -1.987 -2.202 15.296 1.00 87.75 106 SER A C 1
ATOM 826 O O . SER A 1 106 ? -2.706 -3.203 15.330 1.00 87.75 106 SER A O 1
ATOM 828 N N . PRO A 1 107 ? -2.020 -1.345 14.253 1.00 89.38 107 PRO A N 1
ATOM 829 C CA . PRO A 1 107 ? -2.794 -1.627 13.050 1.00 89.38 107 PRO A CA 1
ATOM 830 C C . PRO A 1 107 ? -2.344 -2.937 12.388 1.00 89.38 107 PRO A C 1
ATOM 832 O O . PRO A 1 107 ? -1.156 -3.277 12.461 1.00 89.38 107 PRO A O 1
ATOM 835 N N . PRO A 1 108 ? -3.241 -3.635 11.668 1.00 90.06 108 PRO A N 1
ATOM 836 C CA . PRO A 1 108 ? -2.893 -4.847 10.940 1.00 90.06 108 PRO A CA 1
ATOM 837 C C . PRO A 1 108 ? -1.698 -4.649 10.002 1.00 90.06 108 PRO A C 1
ATOM 839 O O . PRO A 1 108 ? -1.561 -3.614 9.344 1.00 90.06 108 PRO A O 1
ATOM 842 N N . PHE A 1 109 ? -0.851 -5.675 9.895 1.00 88.44 109 PHE A N 1
ATOM 843 C CA . PHE A 1 109 ? 0.382 -5.620 9.106 1.00 88.44 109 PHE A CA 1
ATOM 844 C C . PHE A 1 109 ? 0.146 -5.170 7.655 1.00 88.44 109 PHE A C 1
ATOM 846 O O . PHE A 1 109 ? 0.841 -4.277 7.177 1.00 88.44 109 PHE A O 1
ATOM 853 N N . TRP A 1 110 ? -0.875 -5.728 6.995 1.00 83.31 110 TRP A N 1
ATOM 854 C CA . TRP A 1 110 ? -1.219 -5.425 5.599 1.00 83.31 110 TRP A CA 1
ATOM 855 C C . TRP A 1 110 ? -1.743 -4.005 5.371 1.00 83.31 110 TRP A C 1
ATOM 857 O O . TRP A 1 110 ? -1.610 -3.483 4.271 1.00 83.31 110 TRP A O 1
ATOM 867 N N . TYR A 1 111 ? -2.281 -3.356 6.406 1.00 87.75 111 TYR A N 1
ATOM 868 C CA . TYR A 1 111 ? -2.610 -1.932 6.345 1.00 87.75 111 TYR A CA 1
ATOM 869 C C . TYR A 1 111 ? -1.347 -1.067 6.451 1.00 87.75 111 TYR A C 1
ATOM 871 O O . TYR A 1 111 ? -1.220 -0.041 5.788 1.00 87.75 111 TYR A O 1
ATOM 879 N N . ARG A 1 112 ? -0.384 -1.473 7.290 1.00 87.94 112 ARG A N 1
ATOM 880 C CA . ARG A 1 112 ? 0.867 -0.722 7.479 1.00 87.94 112 ARG A CA 1
ATOM 881 C C . ARG A 1 112 ? 1.820 -0.860 6.294 1.00 87.94 112 ARG A C 1
ATOM 883 O O . ARG A 1 112 ? 2.556 0.075 5.992 1.00 87.94 112 ARG A O 1
ATOM 890 N N . TRP A 1 113 ? 1.786 -2.009 5.630 1.00 88.50 113 TRP A N 1
ATOM 891 C CA . TRP A 1 113 ? 2.584 -2.304 4.447 1.00 88.50 113 TRP A CA 1
ATOM 892 C C . TRP A 1 113 ? 1.676 -2.800 3.322 1.00 88.50 113 TRP A C 1
ATOM 894 O O . TRP A 1 113 ? 1.608 -4.009 3.085 1.00 88.50 113 TRP A O 1
ATOM 904 N N . PRO A 1 114 ? 0.980 -1.881 2.621 1.00 86.88 114 PRO A N 1
ATOM 905 C CA . PRO A 1 114 ? 0.204 -2.243 1.448 1.00 86.88 114 PRO A CA 1
ATOM 906 C C . PRO A 1 114 ? 1.100 -2.985 0.449 1.00 86.88 114 PRO A C 1
ATOM 908 O O . PRO A 1 114 ? 2.249 -2.566 0.247 1.00 86.88 114 PRO A O 1
ATOM 911 N N . PRO A 1 115 ? 0.610 -4.051 -0.202 1.00 86.19 115 PRO A N 1
ATOM 912 C CA . PRO A 1 115 ? 1.374 -4.788 -1.205 1.00 86.19 115 PRO A CA 1
ATOM 913 C C . PRO A 1 115 ? 2.010 -3.873 -2.261 1.00 86.19 115 PRO A C 1
ATOM 915 O O . PRO A 1 115 ? 3.173 -4.061 -2.617 1.00 86.19 115 PRO A O 1
ATOM 918 N N . GLY A 1 116 ? 1.297 -2.828 -2.700 1.00 83.69 116 GLY A N 1
ATOM 919 C CA . GLY A 1 116 ? 1.831 -1.822 -3.623 1.00 83.69 116 GLY A CA 1
ATOM 920 C C . GLY A 1 116 ? 3.117 -1.148 -3.142 1.00 83.69 116 GLY A C 1
ATOM 921 O O . GLY A 1 116 ? 4.060 -1.010 -3.919 1.00 83.69 116 GLY A O 1
ATOM 922 N N . CYS A 1 117 ? 3.210 -0.798 -1.857 1.00 85.06 117 CYS A N 1
ATOM 923 C CA . CYS A 1 117 ? 4.423 -0.214 -1.281 1.00 85.06 117 CYS A CA 1
ATOM 924 C C . CYS A 1 117 ? 5.606 -1.185 -1.328 1.00 85.06 117 CYS A C 1
ATOM 926 O O . CYS A 1 117 ? 6.734 -0.756 -1.567 1.00 85.06 117 CYS A O 1
ATOM 928 N N . VAL A 1 118 ? 5.362 -2.486 -1.137 1.00 86.38 118 VAL A N 1
ATOM 929 C CA . VAL A 1 118 ? 6.406 -3.514 -1.249 1.00 86.38 118 VAL A CA 1
ATOM 930 C C . VAL A 1 118 ? 6.897 -3.600 -2.689 1.00 86.38 118 VAL A C 1
ATOM 932 O O . VAL A 1 118 ? 8.099 -3.510 -2.917 1.00 86.38 118 VAL A O 1
ATOM 935 N N . PHE A 1 119 ? 5.991 -3.679 -3.669 1.00 86.69 119 PHE A N 1
ATOM 936 C CA . PHE A 1 119 ? 6.372 -3.729 -5.083 1.00 86.69 119 PHE A CA 1
ATOM 937 C C . PHE A 1 119 ? 7.143 -2.485 -5.527 1.00 86.69 119 PHE A C 1
ATOM 939 O O . PHE A 1 119 ? 8.186 -2.610 -6.166 1.00 86.69 119 PHE A O 1
ATOM 946 N N . VAL A 1 120 ? 6.673 -1.291 -5.156 1.00 85.06 120 VAL A N 1
ATOM 947 C CA . VAL A 1 120 ? 7.359 -0.030 -5.472 1.00 85.06 120 VAL A CA 1
ATOM 948 C C . VAL A 1 120 ? 8.716 0.034 -4.772 1.00 85.06 120 VAL A C 1
ATOM 950 O O . VAL A 1 120 ? 9.713 0.367 -5.408 1.00 85.06 120 VAL A O 1
ATOM 953 N N . GLY A 1 121 ? 8.787 -0.336 -3.491 1.00 85.62 121 GLY A N 1
ATOM 954 C CA . GLY A 1 121 ? 10.038 -0.383 -2.737 1.00 85.62 121 GLY A CA 1
ATOM 955 C C . GLY A 1 121 ? 11.051 -1.338 -3.366 1.00 85.62 121 GLY A C 1
ATOM 956 O O . GLY A 1 121 ? 12.189 -0.948 -3.618 1.00 85.62 121 GLY A O 1
ATOM 957 N N . THR A 1 122 ? 10.635 -2.559 -3.707 1.00 86.06 122 THR A N 1
ATOM 958 C CA . THR A 1 122 ? 11.478 -3.535 -4.405 1.00 86.06 122 THR A CA 1
ATOM 959 C C . THR A 1 122 ? 11.911 -3.020 -5.775 1.00 86.06 122 THR A C 1
ATOM 961 O O . THR A 1 122 ? 13.092 -3.108 -6.099 1.00 86.06 122 THR A O 1
ATOM 964 N N . ALA A 1 123 ? 11.007 -2.431 -6.562 1.00 86.56 123 ALA A N 1
ATOM 965 C CA . ALA A 1 123 ? 11.339 -1.874 -7.871 1.00 86.56 123 ALA A CA 1
ATOM 966 C C . ALA A 1 123 ? 12.377 -0.746 -7.769 1.00 86.56 123 ALA A C 1
ATOM 968 O O . ALA A 1 123 ? 13.321 -0.712 -8.555 1.00 86.56 123 ALA A O 1
ATOM 969 N N . LEU A 1 124 ? 12.257 0.138 -6.774 1.00 87.69 124 LEU A N 1
ATOM 970 C CA . LEU A 1 124 ? 13.227 1.206 -6.524 1.00 87.69 124 LEU A CA 1
ATOM 971 C C . LEU A 1 124 ? 14.584 0.664 -6.070 1.00 87.69 124 LEU A C 1
ATOM 973 O O . LEU A 1 124 ? 15.615 1.150 -6.532 1.00 87.69 124 LEU A O 1
ATOM 977 N N . VAL A 1 125 ? 14.600 -0.353 -5.206 1.00 89.25 125 VAL A N 1
ATOM 978 C CA . VAL A 1 125 ? 15.838 -1.018 -4.771 1.00 89.25 125 VAL A CA 1
ATOM 979 C C . VAL A 1 125 ? 16.523 -1.687 -5.957 1.00 89.25 125 VAL A C 1
ATOM 981 O O . VAL A 1 125 ? 17.713 -1.471 -6.164 1.00 89.25 125 VAL A O 1
ATOM 984 N N . VAL A 1 126 ? 15.785 -2.443 -6.772 1.00 88.56 126 VAL A N 1
ATOM 985 C CA . VAL A 1 126 ? 16.319 -3.089 -7.979 1.00 88.56 126 VAL A CA 1
ATOM 986 C C . VAL A 1 126 ? 16.824 -2.042 -8.966 1.00 88.56 126 VAL A C 1
ATOM 988 O O . VAL A 1 126 ? 17.957 -2.145 -9.417 1.00 88.56 126 VAL A O 1
ATOM 991 N N . ALA A 1 127 ? 16.051 -0.992 -9.250 1.00 83.31 127 ALA A N 1
ATOM 992 C CA . ALA A 1 127 ? 16.482 0.090 -10.131 1.00 83.31 127 ALA A CA 1
ATOM 993 C C . ALA A 1 127 ? 17.740 0.798 -9.601 1.00 83.31 127 ALA A C 1
ATOM 995 O O . ALA A 1 127 ? 18.652 1.094 -10.373 1.00 83.31 127 ALA A O 1
ATOM 996 N N . GLY A 1 128 ? 17.822 1.030 -8.289 1.00 86.56 128 GLY A N 1
ATOM 997 C CA . GLY A 1 128 ? 18.996 1.584 -7.619 1.00 86.56 128 GLY A CA 1
ATOM 998 C C . GLY A 1 128 ? 20.215 0.668 -7.725 1.00 86.56 128 GLY A C 1
ATOM 999 O O . GLY A 1 128 ? 21.291 1.128 -8.096 1.00 86.56 128 GLY A O 1
ATOM 1000 N N . LEU A 1 129 ? 20.049 -0.634 -7.482 1.00 83.38 129 LEU A N 1
ATOM 1001 C CA . LEU A 1 129 ? 21.108 -1.633 -7.640 1.00 83.38 129 LEU A CA 1
ATOM 1002 C C . LEU A 1 129 ? 21.561 -1.751 -9.095 1.00 83.38 129 LEU A C 1
ATOM 1004 O O . LEU A 1 129 ? 22.760 -1.744 -9.346 1.00 83.38 129 LEU A O 1
ATOM 1008 N N . CYS A 1 130 ? 20.641 -1.770 -10.060 1.00 79.12 130 CYS A N 1
ATOM 1009 C CA . CYS A 1 130 ? 20.966 -1.735 -11.484 1.00 79.12 130 CYS A CA 1
ATOM 1010 C C . CYS A 1 130 ? 21.733 -0.458 -11.849 1.00 79.12 130 CYS A C 1
ATOM 1012 O O . CYS A 1 130 ? 22.711 -0.530 -12.581 1.00 79.12 130 CYS A O 1
ATOM 1014 N N . ARG A 1 131 ? 21.354 0.708 -11.306 1.00 77.62 131 ARG A N 1
ATOM 1015 C CA . ARG A 1 131 ? 22.071 1.981 -11.512 1.00 77.62 131 ARG A CA 1
ATOM 1016 C C . ARG A 1 131 ? 23.467 1.978 -10.883 1.00 77.62 131 ARG A C 1
ATOM 1018 O O . ARG A 1 131 ? 24.383 2.560 -11.456 1.00 77.62 131 ARG A O 1
ATOM 1025 N N . LEU A 1 132 ? 23.637 1.339 -9.725 1.00 74.81 132 LEU A N 1
ATOM 1026 C CA . LEU A 1 132 ? 24.927 1.211 -9.041 1.00 74.81 132 LEU A CA 1
ATOM 1027 C C . LEU A 1 132 ? 25.840 0.180 -9.718 1.00 74.81 132 LEU A C 1
ATOM 1029 O O . LEU A 1 132 ? 27.032 0.436 -9.851 1.00 74.81 132 LEU A O 1
ATOM 1033 N N . ALA A 1 133 ? 25.286 -0.932 -10.202 1.00 67.75 133 ALA A N 1
ATOM 1034 C CA . ALA A 1 133 ? 25.987 -1.926 -11.015 1.00 67.75 133 ALA A CA 1
ATOM 1035 C C . ALA A 1 133 ? 26.298 -1.416 -12.435 1.00 67.75 133 ALA A C 1
ATOM 1037 O O . ALA A 1 133 ? 27.243 -1.883 -13.059 1.00 67.75 133 ALA A O 1
ATOM 1038 N N . ALA A 1 134 ? 25.540 -0.431 -12.928 1.00 59.56 134 ALA A N 1
ATOM 1039 C CA . ALA A 1 134 ? 25.797 0.263 -14.188 1.00 59.56 134 ALA A CA 1
ATOM 1040 C C . ALA A 1 134 ? 26.875 1.363 -14.083 1.00 59.56 134 ALA A C 1
ATOM 1042 O O . ALA A 1 134 ? 27.144 2.046 -15.073 1.00 59.56 134 ALA A O 1
ATOM 1043 N N . LYS A 1 135 ? 27.536 1.539 -12.925 1.00 51.81 135 LYS A N 1
ATOM 1044 C CA . LYS A 1 135 ? 28.859 2.188 -12.901 1.00 51.81 135 LYS A CA 1
ATOM 1045 C C . LYS A 1 135 ? 29.890 1.227 -13.512 1.00 51.81 135 LYS A C 1
ATOM 1047 O O . LYS A 1 135 ? 29.847 0.032 -13.241 1.00 51.81 135 LYS A O 1
ATOM 1052 N N . PRO A 1 136 ? 30.793 1.727 -14.366 1.00 49.19 136 PRO A N 1
ATOM 1053 C CA . PRO A 1 136 ? 31.263 0.990 -15.525 1.00 49.19 136 PRO A CA 1
ATOM 1054 C C . PRO A 1 136 ? 32.314 -0.050 -15.131 1.00 49.19 136 PRO A C 1
ATOM 1056 O O . PRO A 1 136 ? 33.500 0.250 -15.034 1.00 49.19 136 PRO A O 1
ATOM 1059 N N . LEU A 1 137 ? 31.908 -1.311 -15.011 1.00 50.16 137 LEU A N 1
ATOM 1060 C CA . LEU A 1 137 ? 32.709 -2.351 -15.648 1.00 50.16 137 LEU A CA 1
ATOM 1061 C C . LEU A 1 137 ? 32.566 -2.083 -17.142 1.00 50.16 137 LEU A C 1
ATOM 1063 O O . LEU A 1 137 ? 31.453 -2.140 -17.647 1.00 50.16 137 LEU A O 1
ATOM 1067 N N . GLY A 1 138 ? 33.652 -1.666 -17.796 1.00 49.00 138 GLY A N 1
ATOM 1068 C CA . GLY A 1 138 ? 33.702 -1.199 -19.185 1.00 49.00 138 GLY A CA 1
ATOM 1069 C C . GLY A 1 138 ? 33.267 -2.230 -20.232 1.00 49.00 138 GLY A C 1
ATOM 1070 O O . GLY A 1 138 ? 34.054 -2.617 -21.087 1.00 49.00 138 GLY A O 1
ATOM 1071 N N . LEU A 1 139 ? 32.006 -2.640 -20.190 1.00 48.31 139 LEU A N 1
ATOM 1072 C CA . LEU A 1 139 ? 31.287 -3.309 -21.254 1.00 48.31 139 LEU A CA 1
ATOM 1073 C C . LEU A 1 139 ? 30.172 -2.369 -21.691 1.00 48.31 139 LEU A C 1
ATOM 1075 O O . LEU A 1 139 ? 29.352 -1.926 -20.889 1.00 48.31 139 LEU A O 1
ATOM 1079 N N . GLY A 1 140 ? 30.241 -2.005 -22.968 1.00 47.47 140 GLY A N 1
ATOM 1080 C CA . GLY A 1 140 ? 29.495 -0.916 -23.569 1.00 47.47 140 GLY A CA 1
ATOM 1081 C C . GLY A 1 140 ? 28.001 -0.971 -23.280 1.00 47.47 140 GLY A C 1
ATOM 1082 O O . GLY A 1 140 ? 27.340 -1.994 -23.445 1.00 47.47 140 GLY A O 1
ATOM 1083 N N . SER A 1 141 ? 27.474 0.179 -22.882 1.00 42.16 141 SER A N 1
ATOM 1084 C CA . SER A 1 141 ? 26.045 0.444 -22.839 1.00 42.16 141 SER A CA 1
ATOM 1085 C C . SER A 1 141 ? 25.409 0.155 -24.209 1.00 42.16 141 SER A C 1
ATOM 1087 O O . SER A 1 141 ? 25.915 0.657 -25.217 1.00 42.16 141 SER A O 1
ATOM 1089 N N . PRO A 1 142 ? 24.266 -0.551 -24.285 1.00 54.06 142 PRO A N 1
ATOM 1090 C CA . PRO A 1 142 ? 23.443 -0.566 -25.483 1.00 54.06 142 PRO A CA 1
ATOM 1091 C C . PRO A 1 142 ? 22.659 0.751 -25.519 1.00 54.06 142 PRO A C 1
ATOM 1093 O O . PRO A 1 142 ? 21.505 0.833 -25.110 1.00 54.06 142 PRO A O 1
ATOM 1096 N N . VAL A 1 143 ? 23.319 1.826 -25.952 1.00 47.78 143 VAL A N 1
ATOM 1097 C CA . VAL A 1 143 ? 22.651 3.085 -26.297 1.00 47.78 143 VAL A CA 1
ATOM 1098 C C . VAL A 1 143 ? 22.256 2.985 -27.765 1.00 47.78 143 VAL A C 1
ATOM 1100 O O . VAL A 1 143 ? 23.076 3.198 -28.661 1.00 47.78 143 VAL A O 1
ATOM 1103 N N . GLY A 1 144 ? 20.988 2.632 -27.993 1.00 48.59 144 GLY A N 1
ATOM 1104 C CA . GLY A 1 144 ? 20.303 2.586 -29.291 1.00 48.59 144 GLY A CA 1
ATOM 1105 C C . GLY A 1 144 ? 20.153 3.960 -29.952 1.00 48.59 144 GLY A C 1
ATOM 1106 O O . GLY A 1 144 ? 19.052 4.421 -30.211 1.00 48.59 144 GLY A O 1
ATOM 1107 N N . GLY A 1 145 ? 21.281 4.614 -30.205 1.00 47.22 145 GLY A N 1
ATOM 1108 C CA . GLY A 1 145 ? 21.391 5.893 -30.906 1.00 47.22 145 GLY A CA 1
ATOM 1109 C C . GLY A 1 145 ? 22.810 6.205 -31.388 1.00 47.22 145 GLY A C 1
ATOM 1110 O O . GLY A 1 145 ? 22.991 7.107 -32.196 1.00 47.22 145 GLY A O 1
ATOM 1111 N N . GLN A 1 146 ? 23.822 5.448 -30.938 1.00 47.66 146 GLN A N 1
ATOM 1112 C CA . GLN A 1 146 ? 25.216 5.626 -31.364 1.00 47.66 146 GLN A CA 1
ATOM 1113 C C . GLN A 1 146 ? 25.665 4.587 -32.408 1.00 47.66 146 GLN A C 1
ATOM 1115 O O . GLN A 1 146 ? 26.624 4.827 -33.140 1.00 47.66 146 GLN A O 1
ATOM 1120 N N . SER A 1 147 ? 24.955 3.458 -32.522 1.00 55.31 147 SER A N 1
ATOM 1121 C CA . SER A 1 147 ? 25.254 2.389 -33.485 1.00 55.31 147 SER A CA 1
ATOM 1122 C C . SER A 1 147 ? 25.154 2.861 -34.933 1.00 55.31 147 SER A C 1
ATOM 1124 O O . SER A 1 147 ? 26.034 2.543 -35.726 1.00 55.31 147 SER A O 1
ATOM 1126 N N . ASN A 1 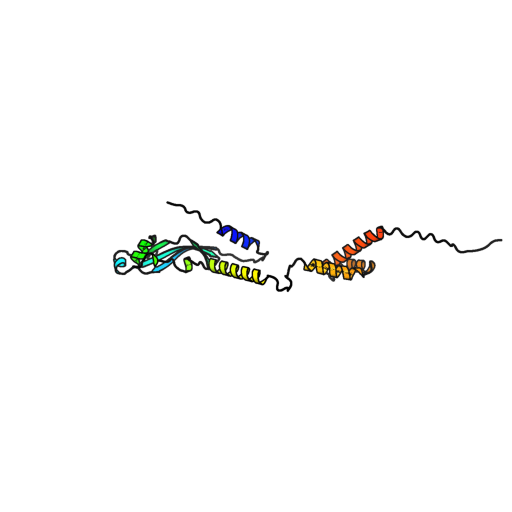148 ? 24.152 3.678 -35.266 1.00 57.69 148 ASN A N 1
ATOM 1127 C CA . ASN A 1 148 ? 23.918 4.080 -36.654 1.00 57.69 148 ASN A CA 1
ATOM 1128 C C . ASN A 1 148 ? 24.982 5.070 -37.137 1.00 57.69 148 ASN A C 1
ATOM 1130 O O . ASN A 1 148 ? 25.385 5.008 -38.287 1.00 57.69 148 ASN A O 1
ATOM 1134 N N . PHE A 1 149 ? 25.526 5.928 -36.264 1.00 65.38 149 PHE A N 1
ATOM 1135 C CA . PHE A 1 149 ? 26.615 6.833 -36.654 1.00 65.38 149 PHE A CA 1
ATOM 1136 C C . PHE A 1 149 ? 27.931 6.081 -36.902 1.00 65.38 149 PHE A C 1
ATOM 1138 O O . PHE A 1 149 ? 28.625 6.346 -37.880 1.00 65.38 149 PHE A O 1
ATOM 1145 N N . VAL A 1 150 ? 28.264 5.107 -36.047 1.00 69.56 150 VAL A N 1
ATOM 1146 C CA . VAL A 1 150 ? 29.479 4.290 -36.212 1.00 69.56 150 VAL A CA 1
ATOM 1147 C C . VAL A 1 150 ? 29.357 3.357 -37.421 1.00 69.56 150 VAL A C 1
ATOM 1149 O O . VAL A 1 150 ? 30.332 3.182 -38.158 1.00 69.56 150 VAL A O 1
ATOM 1152 N N . LEU A 1 151 ? 28.167 2.792 -37.660 1.00 69.38 151 LEU A N 1
ATOM 1153 C CA . LEU A 1 151 ? 27.882 2.000 -38.855 1.00 69.38 151 LEU A CA 1
ATOM 1154 C C . LEU A 1 151 ? 27.955 2.874 -40.112 1.00 69.38 151 LEU A C 1
ATOM 1156 O O . LEU A 1 151 ? 28.636 2.500 -41.061 1.00 69.38 151 LEU A O 1
ATOM 1160 N N . PHE A 1 152 ? 27.350 4.064 -40.090 1.00 72.94 152 PHE A N 1
ATOM 1161 C CA . PHE A 1 152 ? 27.372 5.017 -41.198 1.00 72.94 152 PHE A CA 1
ATOM 1162 C C . PHE A 1 152 ? 28.794 5.453 -41.561 1.00 72.94 152 PHE A C 1
ATOM 1164 O O . PHE A 1 152 ? 29.163 5.401 -42.731 1.00 72.94 152 PHE A O 1
ATOM 1171 N N . GLU A 1 153 ? 29.629 5.812 -40.583 1.00 77.69 153 GLU A N 1
ATOM 1172 C CA . GLU A 1 153 ? 31.033 6.169 -40.833 1.00 77.69 153 GLU A CA 1
ATOM 1173 C C . GLU A 1 153 ? 31.854 4.971 -41.341 1.00 77.69 153 GLU A C 1
ATOM 1175 O O . GLU A 1 153 ? 32.686 5.118 -42.238 1.00 77.69 153 GLU A O 1
ATOM 1180 N N . SER A 1 154 ? 31.580 3.759 -40.849 1.00 77.38 154 SER A N 1
ATOM 1181 C CA . SER A 1 154 ? 32.242 2.541 -41.341 1.00 77.38 154 SER A CA 1
ATOM 1182 C C . SER A 1 154 ? 31.840 2.205 -42.781 1.00 77.38 154 SER A C 1
ATOM 1184 O O . SER A 1 154 ? 32.696 1.849 -43.594 1.00 77.38 154 SER A O 1
ATOM 1186 N N . ILE A 1 155 ? 30.555 2.356 -43.118 1.00 78.81 155 ILE A N 1
ATOM 1187 C CA . ILE A 1 155 ? 30.030 2.179 -44.477 1.00 78.81 155 ILE A CA 1
ATOM 1188 C C . ILE A 1 155 ? 30.620 3.246 -45.399 1.00 78.81 155 ILE A C 1
ATOM 1190 O O . ILE A 1 155 ? 31.157 2.915 -46.452 1.00 78.81 155 ILE A O 1
ATOM 1194 N N . LYS A 1 156 ? 30.607 4.514 -44.983 1.00 78.75 156 LYS A N 1
ATOM 1195 C CA . LYS A 1 156 ? 31.182 5.633 -45.734 1.00 78.75 156 LYS A CA 1
ATOM 1196 C C . LYS A 1 156 ? 32.659 5.402 -46.049 1.00 78.75 156 LYS A C 1
ATOM 1198 O O . LYS A 1 156 ? 33.044 5.510 -47.207 1.00 78.75 156 LYS A O 1
ATOM 1203 N N . LYS A 1 157 ? 33.465 4.996 -45.064 1.00 81.62 157 LYS A N 1
ATOM 1204 C CA . LYS A 1 157 ? 34.891 4.696 -45.261 1.00 81.62 157 LYS A CA 1
ATOM 1205 C C . LYS A 1 157 ? 35.129 3.544 -46.245 1.00 81.62 157 LYS A C 1
ATOM 1207 O O . LYS A 1 157 ? 36.096 3.570 -46.998 1.00 81.62 157 LYS A O 1
ATOM 1212 N N . ASN A 1 158 ? 34.257 2.536 -46.260 1.00 83.44 158 ASN A N 1
ATOM 1213 C CA . ASN A 1 158 ? 34.330 1.446 -47.237 1.00 83.44 158 ASN A CA 1
ATOM 1214 C C . ASN A 1 158 ? 33.940 1.931 -48.651 1.00 83.44 158 ASN A C 1
ATOM 1216 O O . ASN A 1 158 ? 34.585 1.586 -49.639 1.00 83.44 158 ASN A O 1
ATOM 1220 N N . LEU A 1 159 ? 32.932 2.803 -48.742 1.00 79.56 159 LEU A N 1
ATOM 1221 C CA . LEU A 1 159 ? 32.457 3.392 -49.997 1.00 79.56 159 LEU A CA 1
ATOM 1222 C C . LEU A 1 159 ? 33.404 4.453 -50.584 1.00 79.56 159 LEU A C 1
ATOM 1224 O O . LEU A 1 159 ? 33.380 4.677 -51.793 1.00 79.56 159 LEU A O 1
ATOM 1228 N N . GLU A 1 160 ? 34.262 5.087 -49.780 1.00 78.19 160 GLU A N 1
ATOM 1229 C CA . GLU A 1 160 ? 35.235 6.085 -50.252 1.00 78.19 160 GLU A CA 1
ATOM 1230 C C . GLU A 1 160 ? 36.198 5.533 -51.317 1.00 78.19 160 GLU A C 1
ATOM 1232 O O . GLU A 1 160 ? 36.608 6.283 -52.206 1.00 78.19 160 GLU A O 1
ATOM 1237 N N . GLY A 1 161 ? 36.503 4.231 -51.278 1.00 78.75 161 GLY A N 1
ATOM 1238 C CA . GLY A 1 161 ? 37.349 3.554 -52.266 1.00 78.75 161 GLY A CA 1
ATOM 1239 C C . GLY A 1 161 ? 36.655 3.193 -53.586 1.00 78.75 161 GLY A C 1
ATOM 1240 O O . GLY A 1 161 ? 37.335 2.779 -54.521 1.00 78.75 161 GLY A O 1
ATOM 1241 N N . LYS A 1 162 ? 35.326 3.339 -53.688 1.00 82.25 162 LYS A N 1
ATOM 1242 C CA . LYS A 1 162 ? 34.561 2.977 -54.893 1.00 82.25 162 LYS A CA 1
ATOM 1243 C C . LYS A 1 162 ? 34.537 4.098 -55.929 1.00 82.25 162 LYS A C 1
ATOM 1245 O O . LYS A 1 162 ? 34.529 5.294 -55.595 1.00 82.25 162 LYS A O 1
ATOM 1250 N N . SER A 1 163 ? 34.498 3.713 -57.204 1.00 83.62 163 SER A N 1
ATOM 1251 C CA . SER A 1 163 ? 34.413 4.665 -58.316 1.00 83.62 163 SER A CA 1
ATOM 1252 C C . SER A 1 163 ? 33.044 5.360 -58.334 1.00 83.62 163 SER A C 1
ATOM 1254 O O . SER A 1 163 ? 32.054 4.852 -57.807 1.00 83.62 163 SER A O 1
ATOM 1256 N N . SER A 1 164 ? 32.967 6.556 -58.922 1.00 78.56 164 SER A N 1
ATOM 1257 C CA . SER A 1 164 ? 31.693 7.284 -59.017 1.00 78.56 164 SER A CA 1
ATOM 1258 C C . SER A 1 164 ? 30.660 6.555 -59.888 1.00 78.56 164 SER A C 1
ATOM 1260 O O . SER A 1 164 ? 29.464 6.724 -59.667 1.00 78.56 164 SER A O 1
ATOM 1262 N N . GLU A 1 165 ? 31.102 5.724 -60.838 1.00 80.06 165 GLU A N 1
ATOM 1263 C CA . GLU A 1 165 ? 30.218 4.873 -61.644 1.00 80.06 165 GLU A CA 1
ATOM 1264 C C . GLU A 1 165 ? 29.635 3.718 -60.824 1.00 80.06 165 GLU A C 1
ATOM 1266 O O . GLU A 1 165 ? 28.433 3.476 -60.891 1.00 80.06 165 GLU A O 1
ATOM 1271 N N . GLU A 1 166 ? 30.438 3.067 -59.976 1.00 79.69 166 GLU A N 1
ATOM 1272 C CA . GLU A 1 166 ? 29.954 2.013 -59.074 1.00 79.69 166 GLU A CA 1
ATOM 1273 C C . GLU A 1 166 ? 28.949 2.553 -58.050 1.00 79.69 166 GLU A C 1
ATOM 1275 O O . GLU A 1 166 ? 27.938 1.911 -57.777 1.00 79.69 166 GLU A O 1
ATOM 1280 N N . LEU A 1 167 ? 29.190 3.750 -57.502 1.00 79.25 167 LEU A N 1
ATOM 1281 C CA . LEU A 1 167 ? 28.243 4.392 -56.585 1.00 79.25 167 LEU A CA 1
ATOM 1282 C C . LEU A 1 167 ? 26.911 4.707 -57.281 1.00 79.25 167 LEU A C 1
ATOM 1284 O O . LEU A 1 167 ? 25.855 4.509 -56.685 1.00 79.25 167 LEU A O 1
ATOM 1288 N N . ARG A 1 168 ? 26.940 5.145 -58.547 1.00 79.00 168 ARG A N 1
ATOM 1289 C CA . ARG A 1 168 ? 25.724 5.372 -59.346 1.00 79.00 168 ARG A CA 1
ATOM 1290 C C . ARG A 1 168 ? 24.982 4.071 -59.642 1.00 79.00 168 ARG A C 1
ATOM 1292 O O . ARG A 1 168 ? 23.775 4.030 -59.438 1.00 79.00 168 ARG A O 1
ATOM 1299 N N . GLN A 1 169 ? 25.694 3.003 -60.003 1.00 82.19 169 GLN A N 1
ATOM 1300 C CA . GLN A 1 169 ? 25.093 1.676 -60.176 1.00 82.19 169 GLN A CA 1
ATOM 1301 C C . GLN A 1 169 ? 24.452 1.157 -58.881 1.00 82.19 169 GLN A C 1
ATOM 1303 O O . GLN A 1 169 ? 23.387 0.555 -58.935 1.00 82.19 169 GLN A O 1
ATOM 1308 N N . MET A 1 170 ? 25.047 1.420 -57.711 1.00 75.31 170 MET A N 1
ATOM 1309 C CA . MET A 1 170 ? 24.447 1.060 -56.418 1.00 75.31 170 MET A CA 1
ATOM 1310 C C . MET A 1 170 ? 23.172 1.862 -56.111 1.00 75.31 170 MET A C 1
ATOM 1312 O O . MET A 1 170 ? 22.228 1.298 -55.564 1.00 75.31 170 MET A O 1
ATOM 1316 N N . LEU A 1 171 ? 23.121 3.152 -56.468 1.00 78.44 171 LEU A N 1
ATOM 1317 C CA . LEU A 1 171 ? 21.903 3.962 -56.333 1.00 78.44 171 LEU A CA 1
ATOM 1318 C C . LEU A 1 171 ? 20.797 3.513 -57.299 1.00 78.44 171 LEU A C 1
ATOM 1320 O O . LEU A 1 171 ? 19.640 3.467 -56.895 1.00 78.44 171 LEU A O 1
ATOM 1324 N N . GLU A 1 172 ? 21.143 3.160 -58.538 1.00 79.00 172 GLU A N 1
ATOM 1325 C CA . GLU A 1 172 ? 20.187 2.658 -59.537 1.00 79.00 172 GLU A CA 1
ATOM 1326 C C . GLU A 1 172 ? 19.695 1.237 -59.215 1.00 79.00 172 GLU A C 1
ATOM 1328 O O . GLU A 1 172 ? 18.530 0.919 -59.436 1.00 79.00 172 GLU A O 1
ATOM 1333 N N . ALA A 1 173 ? 20.544 0.387 -58.628 1.00 72.06 173 ALA A N 1
ATOM 1334 C CA . ALA A 1 173 ? 20.172 -0.964 -58.202 1.00 72.06 173 ALA A CA 1
ATOM 1335 C C . ALA A 1 173 ? 19.283 -0.994 -56.943 1.00 72.06 173 ALA A C 1
ATOM 1337 O O . ALA A 1 173 ? 18.717 -2.042 -56.622 1.00 72.06 173 ALA A O 1
ATOM 1338 N N . ASN A 1 174 ? 19.134 0.132 -56.234 1.00 59.16 174 ASN A N 1
ATOM 1339 C CA . ASN A 1 174 ? 18.357 0.217 -54.995 1.00 59.16 174 ASN A CA 1
ATOM 1340 C C . ASN A 1 174 ? 16.837 0.068 -55.199 1.00 59.16 174 ASN A C 1
ATOM 1342 O O . ASN A 1 174 ? 16.107 -0.131 -54.234 1.00 59.16 174 ASN A O 1
ATOM 1346 N N . ASP A 1 175 ? 16.358 0.067 -56.445 1.00 55.38 175 ASP A N 1
ATOM 1347 C CA . ASP A 1 175 ? 14.968 -0.290 -56.772 1.00 55.38 175 ASP A CA 1
ATOM 1348 C C . ASP A 1 175 ? 14.665 -1.788 -56.513 1.00 55.38 175 ASP A C 1
ATOM 1350 O O . ASP A 1 175 ? 13.546 -2.261 -56.698 1.00 55.38 175 ASP A O 1
ATOM 1354 N N . ARG A 1 176 ? 15.670 -2.570 -56.081 1.00 53.78 176 ARG A N 1
ATOM 1355 C CA . ARG A 1 176 ? 15.569 -4.008 -55.793 1.00 53.78 176 ARG A CA 1
ATOM 1356 C C . ARG A 1 176 ? 15.945 -4.396 -54.355 1.00 53.78 176 ARG A C 1
ATOM 1358 O O . ARG A 1 176 ? 16.677 -5.358 -54.207 1.00 53.78 176 ARG A O 1
ATOM 1365 N N . GLU A 1 177 ? 15.512 -3.680 -53.311 1.00 61.81 177 GLU A N 1
ATOM 1366 C CA . GLU A 1 177 ? 15.592 -4.062 -51.865 1.00 61.81 177 GLU A CA 1
ATOM 1367 C C . GLU A 1 177 ? 16.937 -4.627 -51.317 1.00 61.81 177 GLU A C 1
ATOM 1369 O O . GLU A 1 177 ? 17.011 -5.108 -50.188 1.00 61.81 177 GLU A O 1
ATOM 1374 N N . GLN A 1 178 ? 18.030 -4.590 -52.081 1.00 64.00 178 GLN A N 1
ATOM 1375 C CA . GLN A 1 178 ? 19.223 -5.401 -51.816 1.00 64.00 178 GLN A CA 1
ATOM 1376 C C . GLN A 1 178 ? 20.210 -4.707 -50.865 1.00 64.00 178 GLN A C 1
ATOM 1378 O O . GLN A 1 178 ? 21.151 -5.339 -50.381 1.00 64.00 178 GLN A O 1
ATOM 1383 N N . TYR A 1 179 ? 19.998 -3.419 -50.577 1.00 66.19 179 TYR A N 1
ATOM 1384 C CA . TYR A 1 179 ? 20.876 -2.593 -49.751 1.00 66.19 179 TYR A CA 1
ATOM 1385 C C . TYR A 1 179 ? 20.096 -1.864 -48.652 1.00 66.19 179 TYR A C 1
ATOM 1387 O O . TYR A 1 179 ? 18.937 -1.497 -48.826 1.00 66.19 179 TYR A O 1
ATOM 1395 N N . SER A 1 180 ? 20.742 -1.651 -47.501 1.00 71.88 180 SER A N 1
ATOM 1396 C CA . SER A 1 180 ? 20.150 -0.906 -46.388 1.00 71.88 180 SER A CA 1
ATOM 1397 C C . SER A 1 180 ? 20.032 0.587 -46.712 1.00 71.88 180 SER A C 1
ATOM 1399 O O . SER A 1 180 ? 20.900 1.168 -47.370 1.00 71.88 180 SER A O 1
ATOM 1401 N N . GLU A 1 181 ? 18.986 1.232 -46.190 1.00 77.19 181 GLU A N 1
ATOM 1402 C CA . GLU A 1 181 ? 18.713 2.669 -46.365 1.00 77.19 181 GLU A CA 1
ATOM 1403 C C . GLU A 1 181 ? 19.915 3.553 -45.964 1.00 77.19 181 GLU A C 1
ATOM 1405 O O . GLU A 1 181 ? 20.209 4.568 -46.597 1.00 77.19 181 GLU A O 1
ATOM 1410 N N . GLU A 1 182 ? 20.691 3.123 -44.965 1.00 76.56 182 GLU A N 1
ATOM 1411 C CA . GLU A 1 182 ? 21.884 3.837 -44.497 1.00 76.56 182 GLU A CA 1
ATOM 1412 C C . GLU A 1 182 ? 23.031 3.834 -45.519 1.00 76.56 182 GL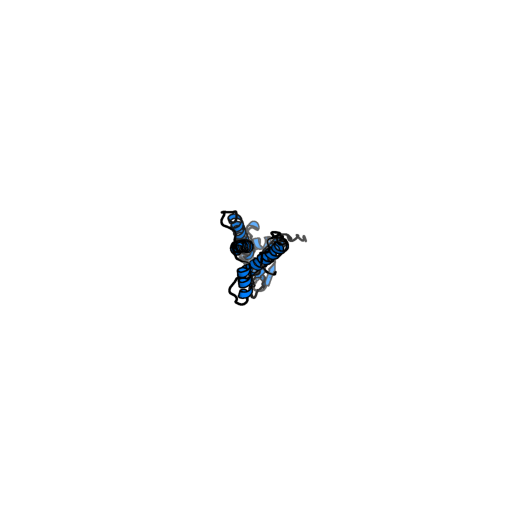U A C 1
ATOM 1414 O O . GLU A 1 182 ? 23.716 4.847 -45.687 1.00 76.56 182 GLU A O 1
ATOM 1419 N N . ALA A 1 183 ? 23.228 2.727 -46.245 1.00 73.69 183 ALA A N 1
ATOM 1420 C CA . ALA A 1 183 ? 24.248 2.645 -47.289 1.00 73.69 183 ALA A CA 1
ATOM 1421 C C . ALA A 1 183 ? 23.914 3.557 -48.475 1.00 73.69 183 ALA A C 1
ATOM 1423 O O . ALA A 1 183 ? 24.806 4.177 -49.060 1.00 73.69 183 ALA A O 1
ATOM 1424 N N . PHE A 1 184 ? 22.623 3.699 -48.775 1.00 78.19 184 PHE A N 1
ATOM 1425 C CA . PHE A 1 184 ? 22.132 4.612 -49.798 1.00 78.19 184 PHE A CA 1
ATOM 1426 C C . PHE A 1 184 ? 22.384 6.077 -49.424 1.00 78.19 184 PHE A C 1
ATOM 1428 O O . PHE A 1 184 ? 22.957 6.832 -50.213 1.00 78.19 184 PHE A O 1
ATOM 1435 N N . LEU A 1 185 ? 22.026 6.474 -48.198 1.00 80.06 185 LEU A N 1
ATOM 1436 C CA . LEU A 1 185 ? 22.267 7.833 -47.705 1.00 80.06 185 LEU A CA 1
ATOM 1437 C C . LEU A 1 185 ? 23.764 8.181 -47.705 1.00 80.06 185 LEU A C 1
ATOM 1439 O O . LEU A 1 185 ? 24.135 9.293 -48.091 1.00 80.06 185 LEU A O 1
ATOM 1443 N N . ALA A 1 186 ? 24.630 7.229 -47.342 1.00 81.44 186 ALA A N 1
ATOM 1444 C CA . ALA A 1 186 ? 26.080 7.411 -47.382 1.00 81.44 186 ALA A CA 1
ATOM 1445 C C . ALA A 1 186 ? 26.608 7.587 -48.819 1.00 81.44 186 ALA A C 1
ATOM 1447 O O . ALA A 1 186 ? 27.390 8.505 -49.081 1.00 81.44 186 ALA A O 1
ATOM 1448 N N . ALA A 1 187 ? 26.154 6.756 -49.764 1.00 79.19 187 ALA A N 1
ATOM 1449 C CA . ALA A 1 187 ? 26.544 6.846 -51.173 1.00 79.19 187 ALA A CA 1
ATOM 1450 C C . ALA A 1 187 ? 26.087 8.167 -51.819 1.00 79.19 187 ALA A C 1
ATOM 1452 O O . ALA A 1 187 ? 26.875 8.840 -52.489 1.00 79.19 187 ALA A O 1
ATOM 1453 N N . ALA A 1 188 ? 24.843 8.587 -51.562 1.00 82.50 188 ALA A N 1
ATOM 1454 C CA . ALA A 1 188 ? 24.299 9.851 -52.052 1.00 82.50 188 ALA A CA 1
ATOM 1455 C C . ALA A 1 188 ? 25.056 11.067 -51.487 1.00 82.50 188 ALA A C 1
ATOM 1457 O O . ALA A 1 188 ? 25.347 12.020 -52.217 1.00 82.50 188 ALA A O 1
ATOM 1458 N N . ALA A 1 189 ? 25.415 11.030 -50.199 1.00 84.50 189 ALA A N 1
ATOM 1459 C CA . ALA A 1 189 ? 26.212 12.077 -49.567 1.00 84.50 189 ALA A CA 1
ATOM 1460 C C . ALA A 1 189 ? 27.616 12.188 -50.189 1.00 84.50 189 ALA A C 1
ATOM 1462 O O . ALA A 1 189 ? 28.065 13.298 -50.482 1.00 84.50 189 ALA A O 1
ATOM 1463 N N . LEU A 1 190 ? 28.282 11.057 -50.449 1.00 80.38 190 LEU A N 1
ATOM 1464 C CA . LEU A 1 190 ? 29.604 11.025 -51.086 1.00 80.38 190 LEU A CA 1
ATOM 1465 C C . LEU A 1 190 ? 29.578 11.539 -52.531 1.00 80.38 190 LEU A C 1
ATOM 1467 O O . LEU A 1 190 ? 30.467 12.296 -52.918 1.00 80.38 190 LEU A O 1
ATOM 1471 N N . LEU A 1 191 ? 28.563 11.181 -53.325 1.00 82.31 191 LEU A N 1
ATOM 1472 C CA . LEU A 1 191 ? 28.421 11.689 -54.694 1.00 82.31 191 LEU A CA 1
ATOM 1473 C C . LEU A 1 191 ? 28.215 13.205 -54.720 1.00 82.31 191 LEU A C 1
ATOM 1475 O O . LEU A 1 191 ? 28.893 13.894 -55.477 1.00 82.31 191 LEU A O 1
ATOM 1479 N N . ARG A 1 192 ? 27.351 13.737 -53.847 1.00 85.31 192 ARG A N 1
ATOM 1480 C CA . ARG A 1 192 ? 27.119 15.185 -53.738 1.00 85.31 192 ARG A CA 1
ATOM 1481 C C . ARG A 1 192 ? 28.390 15.939 -53.345 1.00 85.31 192 ARG A C 1
ATOM 1483 O O . ARG A 1 192 ? 28.633 17.041 -53.833 1.00 85.31 192 ARG A O 1
ATOM 1490 N N . ASP A 1 193 ? 29.200 15.359 -52.465 1.00 84.62 193 ASP A N 1
ATOM 1491 C CA . ASP A 1 193 ? 30.473 15.948 -52.057 1.00 84.62 193 ASP A CA 1
ATOM 1492 C C . ASP A 1 193 ? 31.529 15.885 -53.176 1.00 84.62 193 ASP A C 1
ATOM 1494 O O . ASP A 1 193 ? 32.249 16.858 -53.408 1.00 84.62 193 ASP A O 1
ATOM 1498 N N . ARG A 1 194 ? 31.573 14.787 -53.946 1.00 81.25 194 ARG A N 1
ATOM 1499 C CA . ARG A 1 194 ? 32.418 14.673 -55.147 1.00 81.25 194 ARG A CA 1
ATOM 1500 C C . ARG A 1 194 ? 31.990 15.634 -56.254 1.00 81.25 194 ARG A C 1
ATOM 1502 O O . ARG A 1 194 ? 32.862 16.215 -56.882 1.00 81.25 194 ARG A O 1
ATOM 1509 N N . GLU A 1 195 ? 30.696 15.861 -56.470 1.00 83.25 195 GLU A N 1
ATOM 1510 C CA . GLU A 1 195 ? 30.202 16.863 -57.429 1.00 83.25 195 GLU A CA 1
ATOM 1511 C C . GLU A 1 195 ? 30.583 18.287 -57.007 1.00 83.25 195 GLU A C 1
ATOM 1513 O O . GLU A 1 195 ? 31.042 19.074 -57.834 1.00 83.25 195 GLU A O 1
ATOM 1518 N N . ARG A 1 196 ? 30.490 18.607 -55.708 1.00 80.31 196 ARG A N 1
ATOM 1519 C CA . ARG A 1 196 ? 30.971 19.893 -55.174 1.00 80.31 196 ARG A CA 1
ATOM 1520 C C . ARG A 1 196 ? 32.476 20.072 -55.360 1.00 80.31 196 ARG A C 1
ATOM 1522 O O . ARG A 1 196 ? 32.909 21.172 -55.688 1.00 80.31 196 ARG A O 1
ATOM 1529 N N . ARG A 1 197 ? 33.268 19.011 -55.168 1.00 75.50 197 ARG A N 1
ATOM 1530 C CA . ARG A 1 197 ? 34.727 19.043 -55.361 1.00 75.50 197 ARG A CA 1
ATOM 1531 C C . ARG A 1 197 ? 35.124 19.088 -56.841 1.00 75.50 197 ARG A C 1
ATOM 1533 O O . ARG A 1 197 ? 35.967 19.900 -57.205 1.00 75.50 197 ARG A O 1
ATOM 1540 N N . GLY A 1 198 ? 34.470 18.302 -57.693 1.00 64.69 198 GLY A N 1
ATOM 1541 C CA . GLY A 1 198 ? 34.686 18.278 -59.143 1.00 64.69 198 GLY A CA 1
ATOM 1542 C C . GLY A 1 198 ? 34.252 19.567 -59.844 1.00 64.69 198 GLY A C 1
ATOM 1543 O O . GLY A 1 198 ? 34.849 19.947 -60.842 1.00 64.69 198 GLY A O 1
ATOM 1544 N N . SER A 1 199 ? 33.286 20.308 -59.291 1.00 54.34 199 SER A N 1
ATOM 1545 C CA . SER A 1 199 ? 32.917 21.638 -59.797 1.00 54.34 199 SER A CA 1
ATOM 1546 C C . SER A 1 199 ? 33.945 22.736 -59.467 1.00 54.34 199 SER A C 1
ATOM 1548 O O . SER A 1 199 ? 33.836 23.836 -60.012 1.00 54.34 199 SER A O 1
ATOM 1550 N N . CYS A 1 200 ? 34.931 22.464 -58.600 1.00 48.28 200 CYS A N 1
ATOM 1551 C CA . CYS A 1 200 ? 36.048 23.369 -58.303 1.00 48.28 200 CYS A CA 1
ATOM 1552 C C . CYS A 1 200 ? 37.320 23.047 -59.104 1.00 48.28 200 CYS A C 1
ATOM 1554 O O . CYS A 1 200 ? 38.236 23.870 -59.135 1.00 48.28 200 CYS A O 1
ATOM 1556 N N . GLU A 1 201 ? 37.384 21.901 -59.785 1.00 46.50 201 GLU A N 1
ATOM 1557 C CA . GLU A 1 201 ? 38.494 21.569 -60.675 1.00 46.50 201 GLU A CA 1
ATOM 1558 C C . GLU A 1 201 ? 38.181 22.105 -62.076 1.00 46.50 201 GLU A C 1
ATOM 1560 O O . GLU A 1 201 ? 37.721 21.412 -62.981 1.00 46.50 201 GLU A O 1
ATOM 1565 N N . LYS A 1 202 ? 38.393 23.415 -62.241 1.00 46.75 202 LYS A N 1
ATOM 1566 C CA . LYS A 1 202 ? 38.529 24.015 -63.569 1.00 46.75 202 LYS A CA 1
ATOM 1567 C C . LYS A 1 202 ? 39.621 23.208 -64.291 1.00 46.75 202 LYS A C 1
ATOM 1569 O O . LYS A 1 202 ? 40.692 23.050 -63.702 1.00 46.75 202 LYS A O 1
ATOM 1574 N N . PRO A 1 203 ? 39.378 22.677 -65.502 1.00 45.03 203 PRO A N 1
ATOM 1575 C CA . PRO A 1 203 ? 40.353 21.822 -66.162 1.00 45.03 203 PRO A CA 1
ATOM 1576 C C . PRO A 1 203 ? 41.686 22.569 -66.274 1.00 45.03 203 PRO A C 1
ATOM 1578 O O . PRO A 1 203 ? 41.673 23.778 -66.549 1.00 45.03 203 PRO A O 1
ATOM 1581 N N . PRO A 1 204 ? 42.830 21.897 -66.058 1.00 43.22 204 PRO A N 1
ATOM 1582 C CA . PRO A 1 204 ? 44.106 22.494 -66.390 1.00 43.22 204 PRO A CA 1
ATOM 1583 C C . PRO A 1 204 ? 44.044 22.840 -67.875 1.00 43.22 204 PRO A C 1
ATOM 1585 O O . PRO A 1 204 ? 43.801 21.977 -68.716 1.00 43.22 204 PRO A O 1
ATOM 1588 N N . LEU A 1 205 ? 44.206 24.125 -68.183 1.00 48.69 205 LEU A N 1
ATOM 1589 C CA . LEU A 1 205 ? 44.535 24.577 -69.525 1.00 48.69 205 LEU A CA 1
ATOM 1590 C C . LEU A 1 205 ? 45.839 23.875 -69.907 1.00 48.69 205 LEU A C 1
ATOM 1592 O O . LEU A 1 205 ? 46.928 24.326 -69.563 1.00 48.69 205 LEU A O 1
ATOM 1596 N N . THR A 1 206 ? 45.725 22.741 -70.588 1.00 49.28 206 THR A N 1
ATOM 1597 C CA . THR A 1 206 ? 46.793 22.167 -71.392 1.00 49.28 206 THR A CA 1
ATOM 1598 C C . THR A 1 206 ? 47.003 23.083 -72.592 1.00 49.28 206 THR A C 1
ATOM 1600 O O . THR A 1 206 ? 46.607 22.789 -73.714 1.00 49.28 206 THR A O 1
ATOM 1603 N N . GLU A 1 207 ? 47.654 24.220 -72.356 1.00 54.47 207 GLU A N 1
ATOM 1604 C CA . GLU A 1 207 ? 48.472 24.841 -73.387 1.00 54.47 207 GLU A CA 1
ATOM 1605 C C . GLU A 1 207 ? 49.772 24.042 -73.482 1.00 54.47 207 GLU A C 1
ATOM 1607 O O . GLU A 1 207 ? 50.775 24.343 -72.843 1.00 54.47 207 GLU A O 1
ATOM 1612 N N . HIS A 1 208 ? 49.746 22.978 -74.278 1.00 45.12 208 HIS A N 1
ATOM 1613 C CA . HIS A 1 208 ? 50.962 22.463 -74.882 1.00 45.12 208 HIS A CA 1
ATOM 1614 C C . HIS A 1 208 ? 50.675 22.206 -76.353 1.00 45.12 208 HIS A C 1
ATOM 1616 O O . HIS A 1 208 ? 49.911 21.316 -76.722 1.00 45.12 208 HIS A O 1
ATOM 1622 N N . GLY A 1 209 ? 51.260 23.069 -77.181 1.00 52.00 209 GLY A N 1
ATOM 1623 C CA . GLY A 1 209 ? 51.215 22.955 -78.624 1.00 52.00 209 GLY A CA 1
ATOM 1624 C C . GLY A 1 209 ? 51.805 21.645 -79.130 1.00 52.00 209 GLY A C 1
ATOM 1625 O O . GLY A 1 209 ? 52.569 20.970 -78.441 1.00 52.00 209 GLY A O 1
ATOM 1626 N N . THR A 1 210 ? 51.432 21.325 -80.363 1.00 49.53 210 THR A N 1
ATOM 1627 C CA . THR A 1 210 ? 52.285 20.973 -81.511 1.00 49.53 210 THR A CA 1
ATOM 1628 C C . THR A 1 210 ? 51.333 20.365 -82.541 1.00 49.53 210 THR A C 1
ATOM 1630 O O . THR A 1 210 ? 50.898 19.225 -82.395 1.00 49.53 210 THR A O 1
ATOM 1633 N N . ALA A 1 211 ? 50.940 21.148 -83.547 1.00 50.62 211 ALA A N 1
ATOM 1634 C CA . ALA A 1 211 ? 50.215 20.624 -84.700 1.00 50.62 211 ALA A CA 1
ATOM 1635 C C . ALA A 1 211 ? 51.222 19.958 -85.656 1.00 50.62 211 ALA A C 1
ATOM 1637 O O . ALA A 1 211 ? 52.292 20.531 -85.882 1.00 50.62 211 ALA A O 1
ATOM 1638 N N . PRO A 1 212 ? 50.909 18.773 -86.203 1.00 58.09 212 PRO A N 1
ATOM 1639 C CA . PRO A 1 212 ? 51.774 18.086 -87.139 1.00 58.09 212 PRO A CA 1
ATOM 1640 C C . PRO A 1 212 ? 51.655 18.680 -88.546 1.00 58.09 212 PRO A C 1
ATOM 1642 O O . PRO A 1 212 ? 50.578 19.028 -89.027 1.00 58.09 212 PRO A O 1
ATOM 1645 N N . GLU A 1 213 ? 52.820 18.753 -89.173 1.00 55.72 213 GLU A N 1
ATOM 1646 C CA . GLU A 1 213 ? 53.094 18.715 -90.605 1.00 55.72 213 GLU A CA 1
ATOM 1647 C C . GLU A 1 213 ? 52.046 17.943 -91.426 1.00 55.72 213 GLU A C 1
ATOM 1649 O O . GLU A 1 213 ? 51.697 16.821 -91.064 1.00 55.72 213 GLU A O 1
ATOM 1654 N N . GLN A 1 214 ? 51.602 18.522 -92.552 1.00 53.28 214 GLN A N 1
ATOM 1655 C CA . GLN A 1 214 ? 51.116 17.813 -93.747 1.00 53.28 214 GLN A CA 1
ATOM 1656 C C . GLN A 1 214 ? 51.094 18.750 -94.985 1.00 53.28 214 GLN A C 1
ATOM 1658 O O . GLN A 1 214 ? 51.157 19.970 -94.830 1.00 53.28 214 GLN A O 1
ATOM 1663 N N . PRO A 1 215 ? 51.090 18.191 -96.214 1.00 62.66 215 PRO A N 1
ATOM 1664 C CA . PRO A 1 215 ? 52.017 18.588 -97.278 1.00 62.66 215 PRO A CA 1
ATOM 1665 C C . PRO A 1 215 ? 51.362 19.209 -98.532 1.00 62.66 215 PRO A C 1
ATOM 1667 O O . PRO A 1 215 ? 50.184 18.994 -98.805 1.00 62.66 215 PRO A O 1
ATOM 1670 N N . GLY A 1 216 ? 52.192 19.835 -99.380 1.00 55.19 216 GLY A N 1
ATOM 1671 C CA . GLY A 1 216 ? 52.036 19.802 -100.844 1.00 55.19 216 GLY A CA 1
ATOM 1672 C C . GLY A 1 216 ? 51.779 21.127 -101.582 1.00 55.19 216 GLY A C 1
ATOM 1673 O O . GLY A 1 216 ? 51.003 21.954 -101.112 1.00 55.19 216 GLY A O 1
ATOM 1674 N N . ARG A 1 217 ? 52.343 21.179 -102.810 1.00 52.34 217 ARG A N 1
ATOM 1675 C CA . ARG A 1 217 ? 52.231 22.167 -103.919 1.00 52.34 217 ARG A CA 1
ATOM 1676 C C . ARG A 1 217 ? 53.157 23.388 -103.798 1.00 52.34 217 ARG A C 1
ATOM 1678 O O . ARG A 1 217 ? 53.105 24.076 -102.791 1.00 52.34 217 ARG A O 1
ATOM 1685 N N . ASP A 1 218 ? 54.055 23.697 -104.736 1.00 55.50 218 ASP A N 1
ATOM 1686 C CA . ASP A 1 218 ? 54.228 23.337 -106.160 1.00 55.50 218 ASP A CA 1
ATOM 1687 C C . ASP A 1 218 ? 55.713 23.136 -106.527 1.00 55.50 218 ASP A C 1
ATOM 1689 O O . ASP A 1 218 ? 56.578 23.721 -105.832 1.00 55.50 218 ASP A O 1
#

Secondary structure (DSSP, 8-state):
---PPP-TTHHHHHHHHHTT-----------EEEEEEEEEEEPPPHHHHTTS--SEEEEEEEEEEETTEEEEEEEEEEEEEETTEEEE--HHHHHHHHTS-TTT----HHHHS-HHHHHHHHHHHHHHHHHHHTS--SS----TTTHHHHHHHHHHHHHTTS-HHHHHHHHHGGGGS-S-HHHHHHHHHHHHHHHHHHTT-PPP--------------

Radius of gyration: 39.75 Å; chains: 1; bounding box: 78×37×137 Å

Organism: NCBI:txid2598579

Sequence (218 aa):
MTIRPVPTFVGMSLALALMLTSEVSAKGVVVVTWGETINHVGTPLDQVRLFHKSNGIGYKYHYFGLFWIDLWTSEGTYCVYDRDKYDAISSAKAAELLGVSESDLSPPFWYRWPPGCVFVGTALVVAGLCRLAAKPLGLGSPVGGQSNFVLFESIKKNLEGKSSEELRQMLEANDREQYSEEAFLAAAALLRDRERRGSCEKPPLTEHGTAPEQPGRD

Foldseek 3Di:
DDDDDDPPPVVVVVVVVVVPDDPPPDPDDKDKDKDKDWAFDFAFDPVCCVVDVFGGKTWIWIFIDIDPFTQAIDDTFIWTDDVPDIDTDHLCVNCVRRVHDSVVDDDDPCNVCGPNNVVVVVVVVVVVVVVVVVPDPPDDDPPVPVVLVVVLVVLLVVCVPDDLVVLVVVLVCVVPVPDDPSNVVSSVVVNVVVVVVVVPCPDPPPPDDDDDDDDDDD